Protein AF-A0A0F8XHQ2-F1 (afdb_monomer)

Solvent-accessible surface area (backbone atoms only — not comparable to full-atom values): 12745 Å² total; per-residue (Å²): 141,82,84,81,81,79,86,75,78,84,72,78,77,76,77,75,77,81,78,87,66,58,66,61,45,53,50,22,36,54,31,23,61,52,19,64,41,77,91,55,9,67,70,35,34,54,52,20,50,56,47,29,51,54,48,57,75,65,70,47,85,58,57,70,53,33,51,49,25,51,51,46,33,52,62,57,25,45,56,54,48,51,53,50,54,52,49,51,52,51,51,51,50,51,53,50,52,51,51,51,51,52,50,50,45,53,34,46,41,47,49,36,52,31,41,52,53,46,10,72,78,47,87,29,36,50,65,95,42,74,64,58,38,35,78,68,67,52,39,63,73,76,56,43,46,60,100,78,54,80,87,78,54,60,49,56,48,77,48,60,95,62,38,63,80,73,50,90,52,32,84,74,27,57,32,33,32,41,44,72,90,80,35,90,76,25,34,43,37,27,27,63,69,43,55,66,50,80,34,41,54,73,54,42,51,56,52,37,66,34,79,85,18,40,69,42,41,53,53,50,48,63,74,72,53,134

pLDDT: mean 84.89, std 13.51, range [45.38, 98.56]

Organism: NCBI:txid412755

Sequence (226 aa):
MTETSSFQPPVPAAAAPPAPGAGLAIAALVLGSLAVFPLLGVPCGLIAIILGIISLARRARGTGMAVAGILLALLLGGAAQTATVVGLIRLAREAKQTAQRTVSQVNLMSLGRGVVMYAADNDGQPPPSLQHLIDQGMLVEGMLQSSDSEGGRPDLFYSCPTPLADISNPMATVIACSYEDIHPGGRTVLFADGHVTWESDSSFETIAADPQNAAFAAALKEAEGP

Secondary structure (DSSP, 8-state):
-------PPPPPPPPPPPPTT-HHHHHHHHHHHHTTSTTTHHHHHHHHHHHHHHHHHTT-TTHHHHHHHHHHIIIIIHHHHHHHHHHHHHHHHHHHHHHHHHHHHHHHHHHHHHHHHHHHHTTTPPPS-HHHHHHTTSS-GGGS--TT-TTS--SEEE---S-GGG-S-TTT-EEEEE-GGGSTT-EEEEETTS-EEEE-HHHHHHHHTSGGGHHHHHHHHHHH--

Mean predicted aligned error: 10.4 Å

Foldseek 3Di:
DDDDDDDDPDDPDPPDPPDPDCVLLVQLQVLLVVLLDQVCNPVSLVVSVVSLVVSVVVVGDPVVSSVVSNCSSCVNNVVSNVVVVVVVVVVVVVVVQVVLVVLQQVLLLLVLQLQVVVCVVVVQDGDPDPVSSVVVVSHPLVSQDDPPDPPSDGQKDFADPDRLVPQPDQPLEWGMWGAPVSHPQWIWTATSVSHIDTDGPVRVVVSCPPPNNVVVNVVSDVVNDD

Radius of gyration: 36.07 Å; Cα contacts (8 Å, |Δi|>4): 254; chains: 1; bounding box: 64×34×129 Å

Structure (mmCIF, N/CA/C/O backbone):
data_AF-A0A0F8XHQ2-F1
#
_entry.id   AF-A0A0F8XHQ2-F1
#
loop_
_atom_site.group_PDB
_atom_site.id
_atom_site.type_symbol
_atom_site.label_atom_id
_atom_site.label_alt_id
_atom_site.label_comp_id
_atom_site.label_asym_id
_atom_site.label_entity_id
_atom_site.label_seq_id
_atom_site.pdbx_PDB_ins_code
_atom_site.Cartn_x
_atom_site.Cartn_y
_atom_site.Cartn_z
_atom_site.occupancy
_atom_site.B_iso_or_equiv
_atom_site.auth_seq_id
_atom_site.auth_comp_id
_atom_site.auth_asym_id
_atom_site.auth_atom_id
_atom_site.pdbx_PDB_model_num
ATOM 1 N N . MET A 1 1 ? 40.597 8.779 -107.505 1.00 45.38 1 MET A N 1
ATOM 2 C CA . MET A 1 1 ? 40.985 8.144 -106.230 1.00 45.38 1 MET A CA 1
ATOM 3 C C . MET A 1 1 ? 40.114 8.774 -105.166 1.00 45.38 1 MET A C 1
ATOM 5 O O . MET A 1 1 ? 40.340 9.918 -104.806 1.00 45.38 1 MET A O 1
ATOM 9 N N . THR A 1 2 ? 39.029 8.097 -104.815 1.00 52.47 2 THR A N 1
ATOM 10 C CA . THR A 1 2 ? 37.974 8.604 -103.934 1.00 52.47 2 THR A CA 1
ATOM 11 C C . THR A 1 2 ? 38.060 7.770 -102.663 1.00 52.47 2 THR A C 1
ATOM 13 O O . THR A 1 2 ? 37.672 6.606 -102.673 1.00 52.47 2 THR A O 1
ATOM 16 N N . GLU A 1 3 ? 38.667 8.317 -101.609 1.00 53.28 3 GLU A N 1
ATOM 17 C CA . GLU A 1 3 ? 38.733 7.661 -100.302 1.00 53.28 3 GLU A CA 1
ATOM 18 C C . GLU A 1 3 ? 37.356 7.726 -99.634 1.00 53.28 3 GLU A C 1
ATOM 20 O O . GLU A 1 3 ? 36.896 8.773 -99.180 1.00 53.28 3 GLU A O 1
ATOM 25 N N . THR A 1 4 ? 36.671 6.588 -99.593 1.00 59.88 4 THR A N 1
ATOM 26 C CA . THR A 1 4 ? 35.496 6.369 -98.751 1.00 59.88 4 THR A CA 1
ATOM 27 C C . THR A 1 4 ? 35.933 6.285 -97.290 1.00 59.88 4 THR A C 1
ATOM 29 O O . THR A 1 4 ? 36.375 5.235 -96.830 1.00 59.88 4 THR A O 1
ATOM 32 N N . SER A 1 5 ? 35.807 7.400 -96.566 1.00 66.56 5 SER A N 1
ATOM 33 C CA . SER A 1 5 ? 35.957 7.464 -95.109 1.00 66.56 5 SER A CA 1
ATOM 34 C C . SER A 1 5 ? 34.776 6.756 -94.439 1.00 66.56 5 SER A C 1
ATOM 36 O O . SER A 1 5 ? 33.632 7.210 -94.509 1.00 66.56 5 SER A O 1
ATOM 38 N N . SER A 1 6 ? 35.036 5.597 -93.838 1.00 64.56 6 SER A N 1
ATOM 39 C CA . SER A 1 6 ? 34.044 4.802 -93.119 1.00 64.56 6 SER A CA 1
ATOM 40 C C . SER A 1 6 ? 33.766 5.414 -91.744 1.00 64.56 6 SER A C 1
ATOM 42 O O . SER A 1 6 ? 34.611 5.375 -90.850 1.00 64.56 6 SER A O 1
ATOM 44 N N . PHE A 1 7 ? 32.563 5.960 -91.569 1.00 74.44 7 PHE A N 1
ATOM 45 C CA . PHE A 1 7 ? 32.047 6.421 -90.284 1.00 74.44 7 PHE A CA 1
ATOM 46 C C . PHE A 1 7 ? 31.758 5.218 -89.376 1.00 74.44 7 PHE A C 1
ATOM 48 O O . PHE A 1 7 ? 30.851 4.432 -89.650 1.00 74.44 7 PHE A O 1
ATOM 55 N N . GLN A 1 8 ? 32.532 5.065 -88.301 1.00 75.19 8 GLN A N 1
ATOM 56 C CA . GLN A 1 8 ? 32.300 4.038 -87.288 1.00 75.19 8 GLN A CA 1
ATOM 57 C C . GLN A 1 8 ? 31.454 4.634 -86.149 1.00 75.19 8 GLN A C 1
ATOM 5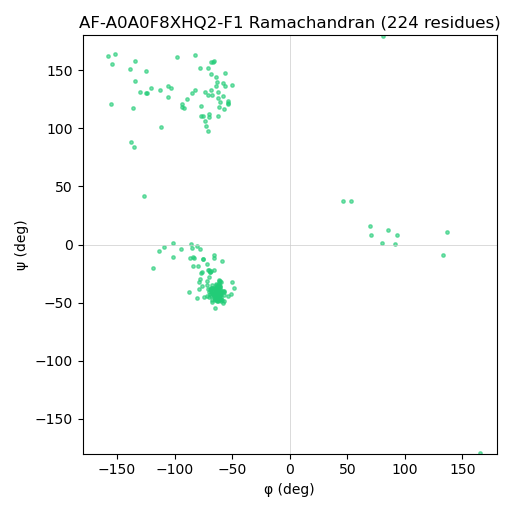9 O O . GLN A 1 8 ? 31.890 5.603 -85.523 1.00 75.19 8 GLN A O 1
ATOM 64 N N . PRO A 1 9 ? 30.242 4.111 -85.878 1.00 75.06 9 PRO A N 1
ATOM 65 C CA . PRO A 1 9 ? 29.399 4.623 -84.805 1.00 75.06 9 PRO A CA 1
ATOM 66 C C . PRO A 1 9 ? 30.065 4.401 -83.435 1.00 75.06 9 PRO A C 1
ATOM 68 O O . PRO A 1 9 ? 30.733 3.380 -83.238 1.00 75.06 9 PRO A O 1
ATOM 71 N N . PRO A 1 10 ? 29.898 5.336 -82.479 1.00 76.12 10 PRO A N 1
ATOM 72 C CA . PRO A 1 10 ? 30.481 5.214 -81.151 1.00 76.12 10 PRO A CA 1
ATOM 73 C C . PRO A 1 10 ? 29.919 3.973 -80.454 1.00 76.12 10 PRO A C 1
ATOM 75 O O . PRO A 1 10 ? 28.715 3.856 -80.226 1.00 76.12 10 PRO A O 1
ATOM 78 N N . VAL A 1 11 ? 30.808 3.032 -80.134 1.00 79.88 11 VAL A N 1
ATOM 79 C CA . VAL A 1 11 ? 30.477 1.835 -79.359 1.00 79.88 11 VAL A CA 1
ATOM 80 C C . VAL A 1 11 ? 30.006 2.299 -77.973 1.00 79.88 11 VAL A C 1
ATOM 82 O O . VAL A 1 11 ? 30.736 3.061 -77.332 1.00 79.88 11 VAL A O 1
ATOM 85 N N . PRO A 1 12 ? 28.812 1.893 -77.497 1.00 76.06 12 PRO A N 1
ATOM 86 C CA . PRO A 1 12 ? 28.346 2.236 -76.160 1.00 76.06 12 PRO A CA 1
ATOM 87 C C . PRO A 1 12 ? 29.403 1.829 -75.135 1.00 76.06 12 PRO A C 1
ATOM 89 O O . PRO A 1 12 ? 29.787 0.659 -75.070 1.00 76.06 12 PRO A O 1
ATOM 92 N N . ALA A 1 13 ? 29.905 2.795 -74.362 1.00 78.31 13 ALA A N 1
ATOM 93 C CA . ALA A 1 13 ? 30.860 2.522 -73.300 1.00 78.31 13 ALA A CA 1
ATOM 94 C C . ALA A 1 13 ? 30.228 1.512 -72.335 1.00 78.31 13 ALA A C 1
ATOM 96 O O . ALA A 1 13 ? 29.188 1.789 -71.734 1.00 78.31 13 ALA A O 1
ATOM 97 N N . ALA A 1 14 ? 30.828 0.324 -72.232 1.00 74.88 14 ALA A N 1
ATOM 98 C CA . ALA A 1 14 ? 30.375 -0.712 -71.319 1.00 74.88 14 ALA A CA 1
ATOM 99 C C . ALA A 1 14 ? 30.281 -0.119 -69.907 1.00 74.88 14 ALA A C 1
ATOM 101 O O . ALA A 1 14 ? 31.253 0.449 -69.403 1.00 74.88 14 ALA A O 1
ATOM 102 N N . ALA A 1 15 ? 29.095 -0.209 -69.300 1.00 70.44 15 ALA A N 1
ATOM 103 C CA . ALA A 1 15 ? 28.849 0.302 -67.960 1.00 70.44 15 ALA A CA 1
ATOM 104 C C . ALA A 1 15 ? 29.887 -0.292 -67.000 1.00 70.44 15 ALA A C 1
ATOM 106 O O . ALA A 1 15 ? 30.019 -1.513 -66.893 1.00 70.44 15 ALA A O 1
ATOM 107 N N . ALA A 1 16 ? 30.654 0.580 -66.343 1.00 70.88 16 ALA A N 1
ATOM 108 C CA . ALA A 1 16 ? 31.671 0.156 -65.396 1.00 70.88 16 ALA A CA 1
ATOM 109 C C . ALA A 1 16 ? 31.025 -0.720 -64.307 1.00 70.88 16 ALA A C 1
ATOM 111 O O . ALA A 1 16 ? 29.942 -0.375 -63.819 1.00 70.88 16 ALA A O 1
ATOM 112 N N . PRO A 1 17 ? 31.653 -1.846 -63.922 1.00 68.19 17 PRO A N 1
ATOM 113 C CA . PRO A 1 17 ? 31.094 -2.726 -62.910 1.00 68.19 17 PRO A CA 1
ATOM 114 C C . PRO A 1 17 ? 30.879 -1.945 -61.605 1.00 68.19 17 PRO A C 1
ATOM 116 O O . PRO A 1 17 ? 31.733 -1.132 -61.229 1.00 68.19 17 PRO A O 1
ATOM 119 N N . PRO A 1 18 ? 29.748 -2.163 -60.908 1.00 62.47 18 PRO A N 1
ATOM 120 C CA . PRO A 1 18 ? 29.459 -1.466 -59.666 1.00 62.47 18 PRO A CA 1
ATOM 121 C C . PRO A 1 18 ? 30.582 -1.732 -58.663 1.00 62.47 18 PRO A C 1
ATOM 123 O O . PRO A 1 18 ? 30.961 -2.878 -58.418 1.00 62.47 18 PRO A O 1
ATOM 126 N N . ALA A 1 19 ? 31.133 -0.656 -58.101 1.00 61.81 19 ALA A N 1
ATOM 127 C CA . ALA A 1 19 ? 32.240 -0.753 -57.164 1.00 61.81 19 ALA A CA 1
ATOM 128 C C . ALA A 1 19 ? 31.812 -1.575 -55.925 1.00 61.81 19 ALA A C 1
ATOM 130 O O . ALA A 1 19 ? 30.836 -1.214 -55.257 1.00 61.81 19 ALA A O 1
ATOM 131 N N . PRO A 1 20 ? 32.512 -2.672 -55.593 1.00 59.78 20 PRO A N 1
ATOM 132 C CA . PRO A 1 20 ? 32.154 -3.513 -54.457 1.00 59.78 20 PRO A CA 1
ATOM 133 C C . PRO A 1 20 ? 32.370 -2.764 -53.130 1.00 59.78 20 PRO A C 1
ATOM 135 O O . PRO A 1 20 ? 33.450 -2.230 -52.887 1.00 59.78 20 PRO A O 1
ATOM 138 N N . GLY A 1 21 ? 31.353 -2.742 -52.253 1.00 63.88 21 GLY A N 1
ATOM 139 C CA . GLY A 1 21 ? 31.525 -2.370 -50.835 1.00 63.88 21 GLY A CA 1
ATOM 140 C C . GLY A 1 21 ? 30.539 -1.370 -50.213 1.00 63.88 21 GLY A C 1
ATOM 141 O O . GLY A 1 21 ? 30.549 -1.226 -48.995 1.00 63.88 21 GLY A O 1
ATOM 142 N N . ALA A 1 22 ? 29.660 -0.711 -50.977 1.00 66.56 22 ALA A N 1
ATOM 143 C CA . ALA A 1 22 ? 28.784 0.342 -50.428 1.00 66.56 22 ALA A CA 1
ATOM 144 C C . ALA A 1 22 ? 27.585 -0.168 -49.591 1.00 66.56 22 ALA A C 1
ATOM 146 O O . ALA A 1 22 ? 27.071 0.557 -48.740 1.00 66.56 22 ALA A O 1
ATOM 147 N N . GLY A 1 23 ? 27.141 -1.415 -49.797 1.00 75.12 23 GLY A N 1
ATOM 148 C CA . GLY A 1 23 ? 25.894 -1.931 -49.209 1.00 75.12 23 GLY A CA 1
ATOM 149 C C . GLY A 1 23 ? 25.885 -2.013 -47.678 1.00 75.12 23 GLY A C 1
ATOM 150 O O . GLY A 1 23 ? 24.864 -1.732 -47.058 1.00 75.12 23 GLY A O 1
ATOM 151 N N . LEU A 1 24 ? 27.025 -2.329 -47.051 1.00 68.00 24 LEU A N 1
ATOM 152 C CA . LEU A 1 24 ? 27.112 -2.439 -45.588 1.00 68.00 24 LEU A CA 1
ATOM 153 C C . LEU A 1 24 ? 27.036 -1.075 -44.889 1.00 68.00 24 LEU A C 1
ATOM 155 O O . LEU A 1 24 ? 26.427 -0.971 -43.827 1.00 68.00 24 LEU A O 1
ATOM 159 N N . ALA A 1 25 ? 27.600 -0.026 -45.494 1.00 67.69 25 ALA A N 1
ATOM 160 C CA . ALA A 1 25 ? 27.532 1.328 -44.946 1.00 67.69 25 ALA A CA 1
ATOM 161 C C . ALA A 1 25 ? 26.101 1.889 -45.007 1.00 67.69 25 ALA A C 1
ATOM 163 O O . ALA A 1 25 ? 25.633 2.490 -44.042 1.00 67.69 25 ALA A O 1
ATOM 164 N N . ILE A 1 26 ? 25.385 1.635 -46.109 1.00 75.88 26 ILE A N 1
ATOM 165 C CA . ILE A 1 26 ? 23.974 2.020 -46.260 1.00 75.88 26 ILE A CA 1
ATOM 166 C C . ILE A 1 26 ? 23.106 1.247 -45.262 1.00 75.88 26 ILE A C 1
ATOM 168 O O . ILE A 1 26 ? 22.264 1.846 -44.599 1.00 75.88 26 ILE A O 1
ATOM 172 N N . ALA A 1 27 ? 23.346 -0.058 -45.091 1.00 73.62 27 ALA A N 1
ATOM 173 C CA . ALA A 1 27 ? 22.631 -0.862 -44.103 1.00 73.62 27 ALA A CA 1
ATOM 174 C C . ALA A 1 27 ? 22.842 -0.335 -42.673 1.00 73.62 27 ALA A C 1
ATOM 176 O O . ALA A 1 27 ? 21.865 -0.169 -41.951 1.00 73.62 27 ALA A O 1
ATOM 177 N N . ALA A 1 28 ? 24.081 -0.006 -42.283 1.00 68.00 28 ALA A N 1
ATOM 178 C CA . ALA A 1 28 ? 24.377 0.568 -40.968 1.00 68.00 28 ALA A CA 1
ATOM 179 C C . ALA A 1 28 ? 23.683 1.925 -40.744 1.00 68.00 28 ALA A C 1
ATOM 181 O O . ALA A 1 28 ? 23.198 2.190 -39.645 1.00 68.00 28 ALA A O 1
ATOM 182 N N . LEU A 1 29 ? 23.578 2.760 -41.785 1.00 69.94 29 LEU A N 1
ATOM 183 C CA . LEU A 1 29 ? 22.865 4.037 -41.722 1.00 69.94 29 LEU A CA 1
ATOM 184 C C . LEU A 1 29 ? 21.353 3.838 -41.538 1.00 69.94 29 LEU A C 1
ATOM 186 O O . LEU A 1 29 ? 20.770 4.431 -40.635 1.00 69.94 29 LEU A O 1
ATOM 190 N N . VAL A 1 30 ? 20.728 2.975 -42.348 1.00 75.81 30 VAL A N 1
ATOM 191 C CA . VAL A 1 30 ? 19.282 2.698 -42.276 1.00 75.81 30 VAL A CA 1
ATOM 192 C C . VAL A 1 30 ? 18.913 2.064 -40.933 1.00 75.81 30 VAL A C 1
ATOM 194 O O . VAL A 1 30 ? 17.938 2.478 -40.308 1.00 75.81 30 VAL A O 1
ATOM 197 N N . LEU A 1 31 ? 19.714 1.111 -40.444 1.00 66.81 31 LEU A N 1
ATOM 198 C CA . LEU A 1 31 ? 19.494 0.497 -39.133 1.00 66.81 31 LEU A CA 1
ATOM 199 C C . LEU A 1 31 ? 19.686 1.502 -37.988 1.00 66.81 31 LEU A C 1
ATOM 201 O O . LEU A 1 31 ? 18.916 1.483 -37.031 1.00 66.81 31 LEU A O 1
ATOM 205 N N . GLY A 1 32 ? 20.661 2.410 -38.104 1.00 66.69 32 GLY A N 1
ATOM 206 C CA . GLY A 1 32 ? 20.855 3.512 -37.161 1.00 66.69 32 GLY A CA 1
ATOM 207 C C . GLY A 1 32 ? 19.682 4.499 -37.143 1.00 66.69 32 GLY A C 1
ATOM 208 O O . GLY A 1 32 ? 19.277 4.943 -36.073 1.00 66.69 32 GLY A O 1
ATOM 209 N N . SER A 1 33 ? 19.076 4.800 -38.297 1.00 71.19 33 SER A N 1
ATOM 210 C CA . SER A 1 33 ? 17.866 5.633 -38.372 1.00 71.19 33 SER A CA 1
ATOM 211 C C . SER A 1 33 ? 16.637 4.941 -37.776 1.00 71.19 33 SER A C 1
ATOM 213 O O . SER A 1 33 ? 15.844 5.584 -37.093 1.00 71.19 33 SER A O 1
ATOM 215 N N . LEU A 1 34 ? 16.489 3.627 -37.971 1.00 69.44 34 LEU A N 1
ATOM 216 C CA . LEU A 1 34 ? 15.416 2.844 -37.346 1.00 69.44 34 LEU A CA 1
ATOM 217 C C . LEU A 1 34 ? 15.603 2.686 -35.829 1.00 69.44 34 LEU A C 1
ATOM 219 O O . LEU A 1 34 ? 14.620 2.499 -35.115 1.00 69.44 34 LEU A O 1
ATOM 223 N N . ALA A 1 35 ? 16.832 2.831 -35.319 1.00 65.56 35 ALA A N 1
ATOM 224 C CA . ALA A 1 35 ? 17.122 2.791 -33.886 1.00 65.56 35 ALA A CA 1
ATOM 225 C C . ALA A 1 35 ? 16.504 3.957 -33.085 1.00 65.56 35 ALA A C 1
ATOM 227 O O . ALA A 1 35 ? 16.452 3.907 -31.855 1.00 65.56 35 ALA A O 1
ATOM 228 N N . VAL A 1 36 ? 15.998 4.989 -33.769 1.00 65.06 36 VAL A N 1
ATOM 229 C CA . VAL A 1 36 ? 15.257 6.105 -33.160 1.00 65.06 36 VAL A CA 1
ATOM 230 C C . VAL A 1 36 ? 13.864 5.671 -32.680 1.00 65.06 36 VAL A C 1
ATOM 232 O O . VAL A 1 36 ? 13.306 6.297 -31.782 1.00 65.06 36 VAL A O 1
ATOM 235 N N . PHE A 1 37 ? 13.303 4.578 -33.211 1.00 72.62 37 PHE A N 1
ATOM 236 C CA . PHE A 1 37 ? 12.020 4.062 -32.736 1.00 72.62 37 PHE A CA 1
ATOM 237 C C . PHE A 1 37 ? 12.194 3.312 -31.404 1.00 72.62 37 PHE A C 1
ATOM 239 O O . PHE A 1 37 ? 12.886 2.296 -31.373 1.00 72.62 37 PHE A O 1
ATOM 246 N N . PRO A 1 38 ? 11.546 3.737 -30.305 1.00 64.19 38 PRO A N 1
ATOM 247 C CA . PRO A 1 38 ? 11.803 3.196 -28.966 1.00 64.19 38 PRO A CA 1
ATOM 248 C C . PRO A 1 38 ? 11.507 1.695 -28.827 1.00 64.19 38 PRO A C 1
ATOM 250 O O . PRO A 1 38 ? 12.223 0.994 -28.121 1.00 64.19 38 PRO A O 1
ATOM 253 N N . LEU A 1 39 ? 10.505 1.174 -29.544 1.00 64.56 39 LEU A N 1
ATOM 254 C CA . LEU A 1 39 ? 10.096 -0.233 -29.438 1.00 64.56 39 LEU A CA 1
ATOM 255 C C . LEU A 1 39 ? 11.012 -1.204 -30.214 1.00 64.56 39 LEU A C 1
ATOM 257 O O . LEU A 1 39 ? 11.201 -2.341 -29.795 1.00 64.56 39 LEU A O 1
ATOM 261 N N . LEU A 1 40 ? 11.592 -0.764 -31.338 1.00 67.56 40 LEU A N 1
ATOM 262 C CA . LEU A 1 40 ? 12.517 -1.558 -32.172 1.00 67.56 40 LEU A CA 1
ATOM 263 C C . LEU A 1 40 ? 13.993 -1.198 -31.941 1.00 67.56 40 LEU A C 1
ATOM 265 O O . LEU A 1 40 ? 14.892 -1.883 -32.430 1.00 67.56 40 LEU A O 1
ATOM 269 N N . GLY A 1 41 ? 14.260 -0.112 -31.218 1.00 66.88 41 GLY A N 1
ATOM 270 C CA . GLY A 1 41 ? 15.548 0.564 -31.279 1.00 66.88 41 GLY A CA 1
ATOM 271 C C . GLY A 1 41 ? 16.666 -0.111 -30.504 1.00 66.88 41 GLY A C 1
ATOM 272 O O . GLY A 1 41 ? 17.809 -0.057 -30.947 1.00 66.88 41 GLY A O 1
ATOM 273 N N . VAL A 1 42 ? 16.357 -0.815 -29.413 1.00 68.50 42 VAL A N 1
ATOM 274 C CA . VAL A 1 42 ? 17.369 -1.561 -28.648 1.00 68.50 42 VAL A CA 1
ATOM 275 C C . VAL A 1 42 ? 17.973 -2.714 -29.473 1.00 68.50 42 VAL A C 1
ATOM 277 O O . VAL A 1 42 ? 19.193 -2.718 -29.660 1.00 68.50 42 VAL A O 1
ATOM 280 N N . PRO A 1 43 ? 17.188 -3.659 -30.040 1.00 74.19 43 PRO A N 1
ATOM 281 C CA . PRO A 1 43 ? 17.762 -4.732 -30.853 1.00 74.19 43 PRO A CA 1
ATOM 282 C C . PRO A 1 43 ? 18.355 -4.222 -32.178 1.00 74.19 43 PRO A C 1
ATOM 284 O O . PRO A 1 43 ? 19.438 -4.662 -32.568 1.00 74.19 43 PRO A O 1
ATOM 287 N N . CYS A 1 44 ? 17.715 -3.263 -32.860 1.00 67.38 44 CYS A N 1
ATOM 288 C CA . CYS A 1 44 ? 18.240 -2.711 -34.115 1.00 67.38 44 CYS A CA 1
ATOM 289 C C . CYS A 1 44 ? 19.510 -1.871 -33.912 1.00 67.38 44 CYS A C 1
ATOM 291 O O . CYS A 1 44 ? 20.434 -1.963 -34.720 1.00 67.38 44 CYS A O 1
ATOM 293 N N . GLY A 1 45 ? 19.593 -1.099 -32.826 1.00 69.00 45 GLY A N 1
ATOM 294 C CA . GLY A 1 45 ? 20.764 -0.297 -32.479 1.00 69.00 45 GLY A CA 1
ATOM 295 C C . GLY A 1 45 ? 21.994 -1.157 -32.195 1.00 69.00 45 GLY A C 1
ATOM 296 O O . GLY A 1 45 ? 23.080 -0.857 -32.689 1.00 69.00 45 GLY A O 1
ATOM 297 N N . LEU A 1 46 ? 21.822 -2.283 -31.492 1.00 73.31 46 LEU A N 1
ATOM 298 C CA . LEU A 1 46 ? 22.908 -3.235 -31.251 1.00 73.31 46 LEU A CA 1
ATOM 299 C C . LEU A 1 46 ? 23.452 -3.821 -32.568 1.00 73.31 46 LEU A C 1
ATOM 301 O O . LEU A 1 46 ? 24.665 -3.850 -32.780 1.00 73.31 46 LEU A O 1
ATOM 305 N N . ILE A 1 47 ? 22.567 -4.226 -33.486 1.00 75.75 47 ILE A N 1
ATOM 306 C CA . ILE A 1 47 ? 22.962 -4.747 -34.806 1.00 75.75 47 ILE A CA 1
ATOM 307 C C . ILE A 1 47 ? 23.656 -3.656 -35.642 1.00 75.75 47 ILE A C 1
ATOM 309 O O . ILE A 1 47 ? 24.653 -3.940 -36.311 1.00 75.75 47 ILE A O 1
ATOM 313 N N . ALA A 1 48 ? 23.189 -2.404 -35.574 1.00 68.81 48 ALA A N 1
ATOM 314 C CA . ALA A 1 48 ? 23.790 -1.270 -36.279 1.00 68.81 48 ALA A CA 1
ATOM 315 C C . ALA A 1 48 ? 25.242 -1.029 -35.834 1.00 68.81 48 ALA A C 1
ATOM 317 O O . ALA A 1 48 ? 26.125 -0.832 -36.672 1.00 68.81 48 ALA A O 1
ATOM 318 N N . ILE A 1 49 ? 25.500 -1.111 -34.523 1.00 71.81 49 ILE A N 1
ATOM 319 C CA . ILE A 1 49 ? 26.843 -0.982 -33.944 1.00 71.81 49 ILE A CA 1
ATOM 320 C C . ILE A 1 49 ? 27.751 -2.115 -34.437 1.00 71.81 49 ILE A C 1
ATOM 322 O O . ILE A 1 49 ? 28.858 -1.848 -34.906 1.00 71.81 49 ILE A O 1
ATOM 326 N N . ILE A 1 50 ? 27.279 -3.368 -34.400 1.00 80.44 50 ILE A N 1
ATOM 327 C CA . ILE A 1 50 ? 28.055 -4.535 -34.853 1.00 80.44 50 ILE A CA 1
ATOM 328 C C . ILE A 1 50 ? 28.435 -4.398 -36.336 1.00 80.44 50 ILE A C 1
ATOM 330 O O . ILE A 1 50 ? 29.607 -4.546 -36.693 1.00 80.44 50 ILE A O 1
ATOM 334 N N . LEU A 1 51 ? 27.475 -4.062 -37.205 1.00 72.44 51 LEU A N 1
ATOM 335 C CA . LEU A 1 51 ? 27.732 -3.862 -38.637 1.00 72.44 51 LEU A CA 1
ATOM 336 C C . LEU A 1 51 ? 28.665 -2.671 -38.900 1.00 72.44 51 LEU A C 1
ATOM 338 O O . LEU A 1 51 ? 29.537 -2.754 -39.770 1.00 72.44 51 LEU A O 1
ATOM 342 N N . GLY A 1 52 ? 28.532 -1.593 -38.123 1.00 69.81 52 GLY A N 1
ATOM 343 C CA . GLY A 1 52 ? 29.424 -0.437 -38.173 1.00 69.81 52 GLY A CA 1
ATOM 344 C C . GLY A 1 52 ? 30.876 -0.798 -37.846 1.00 69.81 52 GLY A C 1
ATOM 345 O O . GLY A 1 52 ? 31.779 -0.453 -38.610 1.00 69.81 52 GLY A O 1
ATOM 346 N N . ILE A 1 53 ? 31.104 -1.560 -36.769 1.00 73.00 53 ILE A N 1
ATOM 347 C CA . ILE A 1 53 ? 32.440 -2.025 -36.356 1.00 73.00 53 ILE A CA 1
ATOM 348 C C . ILE A 1 53 ? 33.062 -2.925 -37.432 1.00 73.00 53 ILE A C 1
ATOM 350 O O . ILE A 1 53 ? 34.220 -2.728 -37.805 1.00 73.00 53 ILE A O 1
ATOM 354 N N . ILE A 1 54 ? 32.292 -3.869 -37.988 1.00 76.75 54 ILE A N 1
ATOM 355 C CA . ILE A 1 54 ? 32.765 -4.763 -39.059 1.00 76.75 54 ILE A CA 1
ATOM 356 C C . ILE A 1 54 ? 33.144 -3.965 -40.318 1.00 76.75 54 ILE A C 1
ATOM 358 O O . ILE A 1 54 ? 34.171 -4.243 -40.944 1.00 76.75 54 ILE A O 1
ATOM 362 N N . SER A 1 55 ? 32.354 -2.948 -40.685 1.00 70.81 55 SER A N 1
ATOM 363 C CA . SER A 1 55 ? 32.664 -2.061 -41.814 1.00 70.81 55 SER A CA 1
ATOM 364 C C . SER A 1 55 ? 33.951 -1.261 -41.586 1.00 70.81 55 SER A C 1
ATOM 366 O O . SER A 1 55 ? 34.729 -1.067 -42.524 1.00 70.81 55 SER A O 1
ATOM 368 N N . LEU A 1 56 ? 34.195 -0.815 -40.349 1.00 69.62 56 LEU A N 1
ATOM 369 C CA . LEU A 1 56 ? 35.402 -0.080 -39.970 1.00 69.62 56 LEU A CA 1
ATOM 370 C C . LEU A 1 56 ? 36.648 -0.976 -40.025 1.00 69.62 56 LEU A C 1
ATOM 372 O O . LEU A 1 56 ? 37.668 -0.589 -40.598 1.00 69.62 56 LEU A O 1
ATOM 376 N N . ALA A 1 57 ? 36.542 -2.201 -39.502 1.00 77.75 57 ALA A N 1
ATOM 377 C CA . ALA A 1 57 ? 37.629 -3.179 -39.484 1.00 77.75 57 ALA A CA 1
ATOM 378 C C . ALA A 1 57 ? 38.095 -3.575 -40.896 1.00 77.75 57 ALA A C 1
ATOM 380 O O . ALA A 1 57 ? 39.277 -3.829 -41.119 1.00 77.75 57 ALA A O 1
ATOM 381 N N . ARG A 1 58 ? 37.185 -3.574 -41.878 1.00 79.69 58 ARG A N 1
ATOM 382 C CA . ARG A 1 58 ? 37.487 -3.924 -43.275 1.00 79.69 58 ARG A CA 1
ATOM 383 C C . ARG A 1 58 ? 38.133 -2.800 -44.095 1.00 79.69 58 ARG A C 1
ATOM 385 O O . ARG A 1 58 ? 38.427 -3.031 -45.264 1.00 79.69 58 ARG A O 1
ATOM 392 N N . ARG A 1 59 ? 38.351 -1.601 -43.524 1.00 69.12 59 ARG A N 1
ATOM 393 C CA . ARG A 1 59 ? 38.865 -0.403 -44.233 1.00 69.12 59 ARG A CA 1
ATOM 394 C C . ARG A 1 59 ? 38.159 -0.158 -45.580 1.00 69.12 59 ARG A C 1
ATOM 396 O O . ARG A 1 59 ? 38.783 0.240 -46.563 1.00 69.12 59 ARG A O 1
ATOM 403 N N . ALA A 1 60 ? 36.852 -0.420 -45.636 1.00 62.34 60 ALA A N 1
ATOM 404 C CA . ALA A 1 60 ? 36.069 -0.227 -46.849 1.00 62.34 60 ALA A CA 1
ATOM 405 C C . ALA A 1 60 ? 35.934 1.272 -47.181 1.00 62.34 60 ALA A C 1
ATOM 407 O O . ALA A 1 60 ? 35.856 2.125 -46.293 1.00 62.34 60 ALA A O 1
ATOM 408 N N . ARG A 1 61 ? 35.896 1.602 -48.478 1.00 57.59 61 ARG A N 1
ATOM 409 C CA . ARG A 1 61 ? 35.687 2.967 -48.986 1.00 57.59 61 ARG A CA 1
ATOM 410 C C . ARG A 1 61 ? 34.295 3.447 -48.535 1.00 57.59 61 ARG A C 1
ATOM 412 O O . ARG A 1 61 ? 33.297 2.904 -48.991 1.00 57.59 61 ARG A O 1
ATOM 419 N N . GLY A 1 62 ? 34.229 4.415 -47.613 1.00 62.78 62 GLY A N 1
ATOM 420 C CA . GLY A 1 62 ? 32.967 4.861 -46.985 1.00 62.78 62 GLY A CA 1
ATOM 421 C C . GLY A 1 62 ? 33.020 5.088 -45.467 1.00 62.78 62 GLY A C 1
ATOM 422 O O . GLY A 1 62 ? 31.985 5.304 -44.841 1.00 62.78 62 GLY A O 1
ATOM 423 N N . THR A 1 63 ? 34.214 5.078 -44.871 1.00 62.38 63 THR A N 1
ATOM 424 C CA . THR A 1 63 ? 34.474 5.254 -43.431 1.00 62.38 63 THR A CA 1
ATOM 425 C C . THR A 1 63 ? 33.751 6.450 -42.807 1.00 62.38 63 THR A C 1
ATOM 427 O O . THR A 1 63 ? 33.247 6.334 -41.694 1.00 62.38 63 THR A O 1
ATOM 430 N N . GLY A 1 64 ? 33.626 7.571 -43.529 1.00 72.81 64 GLY A N 1
ATOM 431 C CA . GLY A 1 64 ? 32.916 8.758 -43.040 1.00 72.81 64 GLY A CA 1
ATOM 432 C C . GLY A 1 64 ? 31.428 8.519 -42.753 1.00 72.81 64 GLY A C 1
ATOM 433 O O . GLY A 1 64 ? 30.918 9.017 -41.755 1.00 72.81 64 GLY A O 1
ATOM 434 N N . MET A 1 65 ? 30.741 7.703 -43.565 1.00 66.88 65 MET A N 1
ATOM 435 C CA . MET A 1 65 ? 29.318 7.402 -43.350 1.00 66.88 65 MET A CA 1
ATOM 436 C C . MET A 1 65 ? 29.098 6.408 -42.204 1.00 66.88 65 MET A C 1
ATOM 438 O O . MET A 1 65 ? 28.142 6.559 -41.449 1.00 66.88 65 MET A O 1
ATOM 442 N N . ALA A 1 66 ? 29.993 5.430 -42.031 1.00 64.62 66 ALA A N 1
ATOM 443 C CA . ALA A 1 66 ? 29.920 4.494 -40.906 1.00 64.62 66 ALA A CA 1
ATOM 444 C C . ALA A 1 66 ? 30.129 5.212 -39.560 1.00 64.62 66 ALA A C 1
ATOM 446 O O . ALA A 1 66 ? 29.386 4.977 -38.610 1.00 64.62 66 ALA A O 1
ATOM 447 N N . VAL A 1 67 ? 31.091 6.142 -39.496 1.00 74.75 67 VAL A N 1
ATOM 448 C CA . VAL A 1 67 ? 31.318 6.982 -38.308 1.00 74.75 67 VAL A CA 1
ATOM 449 C C . VAL A 1 67 ? 30.120 7.900 -38.050 1.00 74.75 67 VAL A C 1
ATOM 451 O O . VAL A 1 67 ? 29.679 7.996 -36.908 1.00 74.75 67 VAL A O 1
ATOM 454 N N . ALA A 1 68 ? 29.539 8.510 -39.091 1.00 73.88 68 ALA A N 1
ATOM 455 C CA . ALA A 1 68 ? 28.334 9.327 -38.950 1.00 73.88 68 ALA A CA 1
ATOM 456 C C . ALA A 1 68 ? 27.144 8.521 -38.398 1.00 73.88 68 ALA A C 1
ATOM 458 O O . ALA A 1 68 ? 26.473 8.994 -37.489 1.00 73.88 68 ALA A O 1
ATOM 459 N N . GLY A 1 69 ? 26.921 7.291 -38.877 1.00 66.62 69 GLY A N 1
ATOM 460 C CA . GLY A 1 69 ? 25.862 6.408 -38.373 1.00 66.62 69 GLY A CA 1
ATOM 461 C C . GLY A 1 69 ? 26.049 6.007 -36.905 1.00 66.62 69 GLY A C 1
ATOM 462 O O . GLY A 1 69 ? 25.092 6.051 -36.135 1.00 66.62 69 GLY A O 1
ATOM 463 N N . ILE A 1 70 ? 27.281 5.687 -36.491 1.00 68.69 70 ILE A N 1
ATOM 464 C CA . ILE A 1 70 ? 27.604 5.366 -35.088 1.00 68.69 70 ILE A CA 1
ATOM 465 C C . ILE A 1 70 ? 27.411 6.594 -34.188 1.00 68.69 70 ILE A C 1
ATOM 467 O O . ILE A 1 70 ? 26.791 6.487 -33.132 1.00 68.69 70 ILE A O 1
ATOM 471 N N . LEU A 1 71 ? 27.897 7.769 -34.606 1.00 76.44 71 LEU A N 1
ATOM 472 C CA . LEU A 1 71 ? 27.729 9.012 -33.847 1.00 76.44 71 LEU A CA 1
ATOM 473 C C . LEU A 1 71 ? 26.256 9.419 -33.739 1.00 76.44 71 LEU A C 1
ATOM 475 O O . LEU A 1 71 ? 25.824 9.838 -32.670 1.00 76.44 71 LEU A O 1
ATOM 479 N N . LEU A 1 72 ? 25.474 9.247 -34.807 1.00 71.62 72 LEU A N 1
ATOM 480 C CA . LEU A 1 72 ? 24.039 9.522 -34.811 1.00 71.62 72 LEU A CA 1
ATOM 481 C C . LEU A 1 72 ? 23.285 8.576 -33.863 1.00 71.62 72 LEU A C 1
ATOM 483 O O . LEU A 1 72 ? 22.467 9.032 -33.067 1.00 71.62 72 LEU A O 1
ATOM 487 N N . ALA A 1 73 ? 23.602 7.278 -33.891 1.00 66.38 73 ALA A N 1
ATOM 488 C CA . ALA A 1 73 ? 23.012 6.288 -32.992 1.00 66.38 73 ALA A CA 1
ATOM 489 C C . ALA A 1 73 ? 23.379 6.542 -31.518 1.00 66.38 73 ALA A C 1
ATOM 491 O O . ALA A 1 73 ? 22.530 6.400 -30.642 1.00 66.38 73 ALA A O 1
ATOM 492 N N . LEU A 1 74 ? 24.612 6.968 -31.230 1.00 69.00 74 LEU A N 1
ATOM 493 C CA . LEU A 1 74 ? 25.046 7.274 -29.865 1.00 69.00 74 LEU A CA 1
ATOM 494 C C . LEU A 1 74 ? 24.460 8.592 -29.340 1.00 69.00 74 LEU A C 1
ATOM 496 O O . LEU A 1 74 ? 23.971 8.626 -28.214 1.00 69.00 74 LEU A O 1
ATOM 500 N N . LEU A 1 75 ? 24.478 9.663 -30.140 1.00 71.38 75 LEU A N 1
ATOM 501 C CA . LEU A 1 75 ? 24.056 10.998 -29.700 1.00 71.38 75 LEU A CA 1
ATOM 502 C C . LEU A 1 75 ? 22.533 11.174 -29.709 1.00 71.38 75 LEU A C 1
ATOM 504 O O . LEU A 1 75 ? 21.977 11.672 -28.734 1.00 71.38 75 LEU A O 1
ATOM 508 N N . LEU A 1 76 ? 21.848 10.757 -30.782 1.00 65.88 76 LEU A N 1
ATOM 509 C CA . LEU A 1 76 ? 20.386 10.868 -30.876 1.00 65.88 76 LEU A CA 1
ATOM 510 C C . LEU A 1 76 ? 19.686 9.651 -30.275 1.00 65.88 76 LEU A C 1
ATOM 512 O O . LEU A 1 76 ? 18.691 9.801 -29.568 1.00 65.88 76 LEU A O 1
ATOM 516 N N . GLY A 1 77 ? 20.212 8.449 -30.524 1.00 63.78 77 GLY A N 1
ATOM 517 C CA . GLY A 1 77 ? 19.651 7.223 -29.961 1.00 63.78 77 GLY A CA 1
ATOM 518 C C . GLY A 1 77 ? 19.888 7.127 -28.455 1.00 63.78 77 GLY A C 1
ATOM 519 O O . GLY A 1 77 ? 18.948 6.867 -27.715 1.00 63.78 77 GLY A O 1
ATOM 520 N N . GLY A 1 78 ? 21.096 7.416 -27.962 1.00 65.06 78 GLY A N 1
ATOM 521 C CA . GLY A 1 78 ? 21.424 7.283 -26.536 1.00 65.06 78 GLY A CA 1
ATOM 522 C C . GLY A 1 78 ? 20.548 8.136 -25.608 1.00 65.06 78 GLY A C 1
ATOM 523 O O . GLY A 1 78 ? 19.993 7.624 -24.633 1.00 65.06 78 GLY A O 1
ATOM 524 N N . ALA A 1 79 ? 20.365 9.421 -25.919 1.00 65.69 79 ALA A N 1
ATOM 525 C CA . ALA A 1 79 ? 19.550 10.326 -25.102 1.00 65.69 79 ALA A CA 1
ATOM 526 C C . ALA A 1 79 ? 18.040 10.015 -25.178 1.00 65.69 79 ALA A C 1
ATOM 528 O O . ALA A 1 79 ? 17.353 10.019 -24.157 1.00 65.69 79 ALA A O 1
ATOM 529 N N . ALA A 1 80 ? 17.514 9.691 -26.365 1.00 67.50 80 ALA A N 1
ATOM 530 C CA . ALA A 1 80 ? 16.095 9.362 -26.529 1.00 67.50 80 ALA A CA 1
ATOM 531 C C . ALA A 1 80 ? 15.733 7.999 -25.905 1.00 67.50 80 ALA A C 1
ATOM 533 O O . ALA A 1 80 ? 14.683 7.854 -25.272 1.00 67.50 80 ALA A O 1
ATOM 534 N N . GLN A 1 81 ? 16.617 7.005 -26.027 1.00 67.06 81 GLN A N 1
ATOM 535 C CA . GLN A 1 81 ? 16.414 5.671 -25.457 1.00 67.06 81 GLN A CA 1
ATOM 536 C C . GLN A 1 81 ? 16.480 5.702 -23.925 1.00 67.06 81 GLN A C 1
ATOM 538 O O . GLN A 1 81 ? 15.619 5.126 -23.263 1.00 67.06 81 GLN A O 1
ATOM 543 N N . THR A 1 82 ? 17.435 6.436 -23.341 1.00 71.88 82 THR A N 1
ATOM 544 C CA . THR A 1 82 ? 17.517 6.587 -21.876 1.00 71.88 82 THR A CA 1
ATOM 545 C C . THR A 1 82 ? 16.292 7.295 -21.300 1.00 71.88 82 THR A C 1
ATOM 547 O O . THR A 1 82 ? 15.729 6.812 -20.318 1.00 71.88 82 THR A O 1
ATOM 550 N N . ALA A 1 83 ? 15.814 8.370 -21.935 1.00 77.62 83 ALA A N 1
ATOM 551 C CA . ALA A 1 83 ? 14.591 9.055 -21.513 1.00 77.62 83 ALA A CA 1
ATOM 552 C C . ALA A 1 83 ? 13.360 8.134 -21.567 1.00 77.62 83 ALA A C 1
ATOM 554 O O . ALA A 1 83 ? 12.553 8.124 -20.638 1.00 77.62 83 ALA A O 1
ATOM 555 N N . THR A 1 84 ? 13.249 7.312 -22.615 1.00 75.94 84 THR A N 1
ATOM 556 C CA . THR A 1 84 ? 12.143 6.355 -22.764 1.00 75.94 84 THR A CA 1
ATOM 557 C C . THR A 1 84 ? 12.174 5.289 -21.668 1.00 75.94 84 THR A C 1
ATOM 559 O O . THR A 1 84 ? 11.156 5.043 -21.025 1.00 75.94 84 THR A O 1
ATOM 562 N N . VAL A 1 85 ? 13.339 4.687 -21.404 1.00 79.31 85 VAL A N 1
ATOM 563 C CA . VAL A 1 85 ? 13.491 3.666 -20.355 1.00 79.31 85 VAL A CA 1
ATOM 564 C C . VAL A 1 85 ? 13.187 4.248 -18.972 1.00 79.31 85 VAL A C 1
ATOM 566 O O . VAL A 1 85 ? 12.435 3.645 -18.210 1.00 79.31 85 VAL A O 1
ATOM 569 N N . VAL A 1 86 ? 13.703 5.440 -18.652 1.00 83.75 86 VAL A N 1
ATOM 570 C CA . VAL A 1 86 ? 13.404 6.1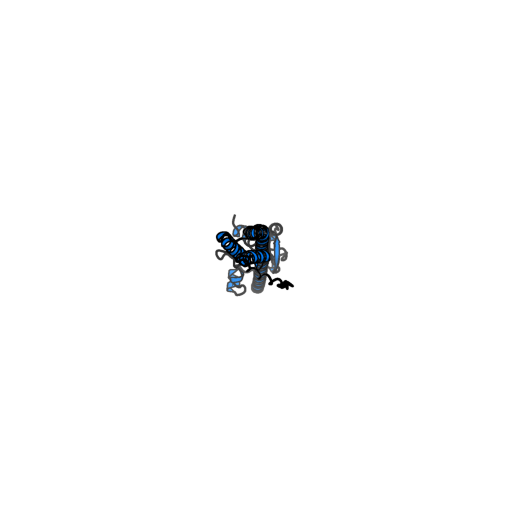20 -17.378 1.00 83.75 86 VAL A CA 1
ATOM 571 C C . VAL A 1 86 ? 11.912 6.439 -17.258 1.00 83.75 86 VAL A C 1
ATOM 573 O O . VAL A 1 86 ? 11.333 6.231 -16.192 1.00 83.75 86 VAL A O 1
ATOM 576 N N . GLY A 1 87 ? 11.277 6.896 -18.341 1.00 83.94 87 GLY A N 1
ATOM 577 C CA . GLY A 1 87 ? 9.836 7.147 -18.386 1.00 83.94 87 GLY A CA 1
ATOM 578 C C . GLY A 1 87 ? 9.012 5.888 -18.110 1.00 83.94 87 GLY A C 1
ATOM 579 O O . GLY A 1 87 ? 8.122 5.917 -17.262 1.00 83.94 87 GLY A O 1
ATOM 580 N N . LEU A 1 88 ? 9.356 4.765 -18.747 1.00 81.69 88 LEU A N 1
ATOM 581 C CA . LEU A 1 88 ? 8.694 3.476 -18.519 1.00 81.69 88 LEU A CA 1
ATOM 582 C C . LEU A 1 88 ? 8.873 2.979 -17.081 1.00 81.69 88 LEU A C 1
ATOM 584 O O . LEU A 1 88 ? 7.912 2.503 -16.484 1.00 81.69 88 LEU A O 1
ATOM 588 N N . ILE A 1 89 ? 10.068 3.126 -16.499 1.00 83.69 89 ILE A N 1
ATOM 589 C CA . ILE A 1 89 ? 10.316 2.751 -15.099 1.00 83.69 89 ILE A CA 1
ATOM 590 C C . ILE A 1 89 ? 9.469 3.608 -14.149 1.00 83.69 89 ILE A C 1
ATOM 592 O O . ILE A 1 89 ? 8.909 3.069 -13.197 1.00 83.69 89 ILE A O 1
ATOM 596 N N . ARG A 1 90 ? 9.355 4.923 -14.386 1.00 88.75 90 ARG A N 1
ATOM 597 C CA . ARG A 1 90 ? 8.506 5.808 -13.567 1.00 88.75 90 ARG A CA 1
ATOM 598 C C . ARG A 1 90 ? 7.037 5.408 -13.647 1.00 88.75 90 ARG A C 1
ATOM 600 O O . ARG A 1 90 ? 6.425 5.191 -12.608 1.00 88.75 90 ARG A O 1
ATOM 607 N N . LEU A 1 91 ? 6.525 5.204 -14.859 1.00 86.12 91 LEU A N 1
ATOM 608 C CA . LEU A 1 91 ? 5.147 4.767 -15.073 1.00 86.12 91 LEU A CA 1
ATOM 609 C C . LEU A 1 91 ? 4.869 3.408 -14.417 1.00 86.12 91 LEU A C 1
ATOM 611 O O . LEU A 1 91 ? 3.846 3.233 -13.764 1.00 86.12 91 LEU A O 1
ATOM 615 N N . ALA A 1 92 ? 5.791 2.450 -14.549 1.00 84.88 92 ALA A N 1
ATOM 616 C CA . ALA A 1 92 ? 5.657 1.136 -13.926 1.00 84.88 92 ALA A CA 1
ATOM 617 C C . ALA A 1 92 ? 5.658 1.223 -12.392 1.00 84.88 92 ALA A C 1
ATOM 619 O O . ALA A 1 92 ? 4.903 0.504 -11.740 1.00 84.88 92 ALA A O 1
ATOM 620 N N . ARG A 1 93 ? 6.475 2.111 -11.807 1.00 85.69 93 ARG A N 1
ATOM 621 C CA . ARG A 1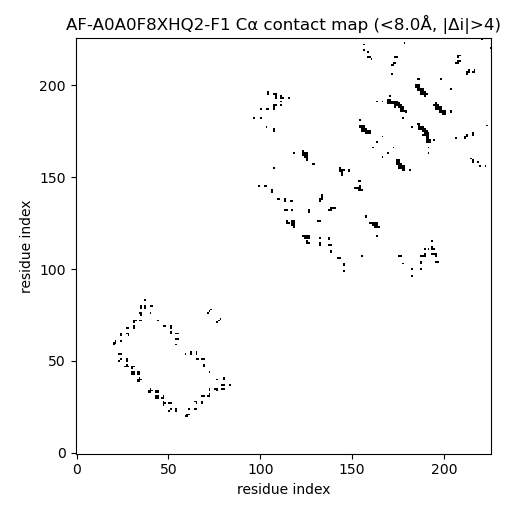 93 ? 6.491 2.357 -10.356 1.00 85.69 93 ARG A CA 1
ATOM 622 C C . ARG A 1 93 ? 5.178 2.962 -9.870 1.00 85.69 93 ARG A C 1
ATOM 624 O O . ARG A 1 93 ? 4.634 2.463 -8.893 1.00 85.69 93 ARG A O 1
ATOM 631 N N . GLU A 1 94 ? 4.657 3.973 -10.559 1.00 88.38 94 GLU A N 1
ATOM 632 C CA . GLU A 1 94 ? 3.362 4.583 -10.230 1.00 88.38 94 GLU A CA 1
ATOM 633 C C . GLU A 1 94 ? 2.225 3.562 -10.345 1.00 88.38 94 GLU A C 1
ATOM 635 O O . GLU A 1 94 ? 1.452 3.393 -9.407 1.00 88.38 94 GLU A O 1
ATOM 640 N N . ALA A 1 95 ? 2.179 2.798 -11.442 1.00 88.62 95 ALA A N 1
ATOM 641 C CA . ALA A 1 95 ? 1.182 1.749 -11.636 1.00 88.62 95 ALA A CA 1
ATOM 642 C C . ALA A 1 95 ? 1.252 0.674 -10.539 1.00 88.62 95 ALA A C 1
ATOM 644 O O . ALA A 1 95 ? 0.215 0.260 -10.018 1.00 88.62 95 ALA A O 1
ATOM 645 N N . LYS A 1 96 ? 2.466 0.253 -10.149 1.00 88.44 96 LYS A N 1
ATOM 646 C CA . LYS A 1 96 ? 2.670 -0.687 -9.038 1.00 88.44 96 LYS A CA 1
ATOM 647 C C . LYS A 1 96 ? 2.151 -0.105 -7.720 1.00 88.44 96 LYS A C 1
ATOM 649 O O . LYS A 1 96 ? 1.413 -0.790 -7.021 1.00 88.44 96 LYS A O 1
ATOM 654 N N . GLN A 1 97 ? 2.479 1.149 -7.407 1.00 89.62 97 GLN A N 1
ATOM 655 C CA . GLN A 1 97 ? 2.015 1.819 -6.188 1.00 89.62 97 GLN A CA 1
ATOM 656 C C . GLN A 1 97 ? 0.488 1.951 -6.151 1.00 89.62 97 GLN A C 1
ATOM 658 O O . GLN A 1 97 ? -0.125 1.650 -5.131 1.00 89.62 97 GLN A O 1
ATOM 663 N N . THR A 1 98 ? -0.149 2.344 -7.258 1.00 90.19 98 THR A N 1
ATOM 664 C CA . THR A 1 98 ? -1.615 2.404 -7.345 1.00 90.19 98 THR A CA 1
ATOM 665 C C . THR A 1 98 ? -2.239 1.027 -7.138 1.00 90.19 98 THR A C 1
ATOM 667 O O . THR A 1 98 ? -3.172 0.905 -6.350 1.00 90.19 98 THR A O 1
ATOM 670 N N . ALA A 1 99 ? -1.701 -0.016 -7.779 1.00 90.56 99 ALA A N 1
ATOM 671 C CA . ALA A 1 99 ? -2.198 -1.378 -7.609 1.00 90.56 99 ALA A CA 1
ATOM 672 C C . ALA A 1 99 ? -2.071 -1.859 -6.153 1.00 90.56 99 ALA A C 1
ATOM 674 O O . ALA A 1 99 ? -3.025 -2.403 -5.603 1.00 90.56 99 ALA A O 1
ATOM 675 N N . GLN A 1 100 ? -0.930 -1.604 -5.507 1.00 91.00 100 GLN A N 1
ATOM 676 C CA . GLN A 1 100 ? -0.709 -1.945 -4.099 1.00 91.00 100 GLN A CA 1
ATOM 677 C C . GLN A 1 100 ? -1.685 -1.218 -3.167 1.00 91.00 100 GLN A C 1
ATOM 679 O O . GLN A 1 100 ? -2.257 -1.849 -2.280 1.00 91.00 100 GLN A O 1
ATOM 684 N N . ARG A 1 101 ? -1.946 0.075 -3.403 1.00 92.50 101 ARG A N 1
ATOM 685 C CA . ARG A 1 101 ? -2.954 0.839 -2.649 1.00 92.50 101 ARG A CA 1
ATOM 686 C C . ARG A 1 101 ? -4.354 0.256 -2.823 1.00 92.50 101 ARG A C 1
ATOM 688 O O . ARG A 1 101 ? -5.075 0.107 -1.844 1.00 92.50 101 ARG A O 1
ATOM 695 N N . THR A 1 102 ? -4.729 -0.128 -4.044 1.00 93.19 102 THR A N 1
ATOM 696 C CA . THR A 1 102 ? -6.022 -0.780 -4.302 1.00 93.19 102 THR A CA 1
ATOM 697 C C . THR A 1 102 ? -6.141 -2.121 -3.575 1.00 93.19 102 THR A C 1
ATOM 699 O O . THR A 1 102 ? -7.184 -2.396 -2.988 1.00 93.19 102 THR A O 1
ATOM 702 N N . VAL A 1 103 ? -5.086 -2.943 -3.563 1.00 92.62 103 VAL A N 1
ATOM 703 C CA . VAL A 1 103 ? -5.078 -4.217 -2.821 1.00 92.62 103 VAL A CA 1
ATOM 704 C C . VAL A 1 103 ? -5.229 -3.972 -1.318 1.00 92.62 103 VAL A C 1
ATOM 706 O O . VAL A 1 103 ? -6.099 -4.569 -0.693 1.00 92.62 103 VAL A O 1
ATOM 709 N N . SER A 1 104 ? -4.462 -3.035 -0.758 1.00 93.94 104 SER A N 1
ATOM 710 C CA . SER A 1 104 ? -4.552 -2.634 0.653 1.00 93.94 104 SER A CA 1
ATOM 711 C C . SER A 1 104 ? -5.963 -2.159 1.034 1.00 93.94 104 SER A C 1
ATOM 713 O O . SER A 1 104 ? -6.521 -2.602 2.039 1.00 93.94 104 SER A O 1
ATOM 715 N N . GLN A 1 105 ? -6.604 -1.352 0.180 1.00 96.00 105 GLN A N 1
ATOM 716 C CA . GLN A 1 105 ? -7.994 -0.919 0.364 1.00 96.00 105 GLN A CA 1
ATOM 717 C C . GLN A 1 105 ? -8.990 -2.081 0.372 1.00 96.00 105 GLN A C 1
ATOM 719 O O . GLN A 1 105 ? -9.858 -2.137 1.241 1.00 96.00 105 GLN A O 1
ATOM 724 N N . VAL A 1 106 ? -8.869 -3.024 -0.565 1.00 95.69 106 VAL A N 1
ATOM 725 C CA . VAL A 1 106 ? -9.749 -4.202 -0.627 1.00 95.69 106 VAL A CA 1
ATOM 726 C C . VAL A 1 106 ? -9.543 -5.116 0.583 1.00 95.69 106 VAL A C 1
ATOM 728 O O . VAL A 1 106 ? -10.521 -5.629 1.134 1.00 95.69 106 VAL A O 1
ATOM 731 N N . ASN A 1 107 ? -8.299 -5.288 1.027 1.00 95.19 107 ASN A N 1
ATOM 732 C CA . ASN A 1 107 ? -7.965 -6.097 2.195 1.00 95.19 107 ASN A CA 1
ATOM 733 C C . ASN A 1 107 ? -8.553 -5.483 3.474 1.00 95.19 107 ASN A C 1
ATOM 735 O O . ASN A 1 107 ? -9.241 -6.178 4.221 1.00 95.19 107 ASN A O 1
ATOM 739 N N . LEU A 1 108 ? -8.387 -4.171 3.682 1.00 96.94 108 LEU A N 1
ATOM 740 C CA . LEU A 1 108 ? -8.993 -3.460 4.812 1.00 96.94 108 LEU A CA 1
ATOM 741 C C . LEU A 1 108 ? -10.524 -3.447 4.749 1.00 96.94 108 LEU A C 1
ATOM 743 O O . LEU A 1 108 ? -11.177 -3.624 5.772 1.00 96.94 108 LEU A O 1
ATOM 747 N N . MET A 1 109 ? -11.119 -3.317 3.562 1.00 97.44 109 MET A N 1
ATOM 748 C CA . MET A 1 109 ? -12.575 -3.403 3.414 1.00 97.44 109 MET A CA 1
ATOM 749 C C . MET A 1 109 ? -13.094 -4.803 3.776 1.00 97.44 109 MET A C 1
ATOM 751 O O . MET A 1 109 ? -14.150 -4.941 4.397 1.00 97.44 109 MET A O 1
ATOM 755 N N . SER A 1 110 ? -12.352 -5.848 3.405 1.00 96.56 110 SER A N 1
ATOM 756 C CA . SER A 1 110 ? -12.676 -7.235 3.756 1.00 96.56 110 SER A CA 1
ATOM 757 C C . SER A 1 110 ? -12.540 -7.470 5.262 1.00 96.56 110 SER A C 1
ATOM 759 O O . SER A 1 110 ? -13.437 -8.059 5.863 1.00 96.56 110 SER A O 1
ATOM 761 N N . LEU A 1 111 ? -11.490 -6.923 5.886 1.00 97.62 111 LEU A N 1
ATOM 762 C CA . LEU A 1 111 ? -11.326 -6.914 7.339 1.00 97.62 111 LEU A CA 1
ATOM 763 C C . LEU A 1 111 ? -12.502 -6.219 8.035 1.00 97.62 111 LEU A C 1
ATOM 765 O O . LEU A 1 111 ? -13.099 -6.806 8.931 1.00 97.62 111 LEU A O 1
ATOM 769 N N . GLY A 1 112 ? -12.875 -5.011 7.603 1.00 97.75 112 GLY A N 1
ATOM 770 C CA . GLY A 1 112 ? -13.991 -4.261 8.185 1.00 97.75 112 GLY A CA 1
ATOM 771 C C . GLY A 1 112 ? -15.308 -5.035 8.137 1.00 97.75 112 GLY A C 1
ATOM 772 O O . GLY A 1 112 ? -16.031 -5.089 9.128 1.00 97.75 112 GLY A O 1
ATOM 773 N N . ARG A 1 113 ? -15.587 -5.726 7.024 1.00 98.06 113 ARG A N 1
ATOM 774 C CA . ARG A 1 113 ? -16.752 -6.621 6.921 1.00 98.06 113 ARG A CA 1
ATOM 775 C C . ARG A 1 113 ? -16.677 -7.782 7.910 1.00 98.06 113 ARG A C 1
ATOM 777 O O . ARG A 1 113 ? -17.672 -8.049 8.574 1.00 98.06 113 ARG A O 1
ATOM 784 N N . GLY A 1 114 ? -15.519 -8.433 8.030 1.00 97.44 114 GLY A N 1
ATOM 785 C CA . GLY A 1 114 ? -15.308 -9.510 9.000 1.00 97.44 114 GLY A CA 1
ATOM 786 C C . GLY A 1 114 ? -15.497 -9.044 10.446 1.00 97.44 114 GLY A C 1
ATOM 787 O O . GLY A 1 114 ? -16.167 -9.716 11.221 1.00 97.44 114 GLY A O 1
ATOM 788 N N . VAL A 1 115 ? -14.990 -7.857 10.791 1.00 98.06 115 VAL A N 1
ATOM 789 C CA . VAL A 1 115 ? -15.156 -7.238 12.116 1.00 98.06 115 VAL A CA 1
ATOM 790 C C . VAL A 1 115 ? -16.629 -6.946 12.415 1.00 98.06 115 VAL A C 1
ATOM 792 O O . VAL A 1 115 ? -17.106 -7.289 13.493 1.00 98.06 115 VAL A O 1
ATOM 795 N N . VAL A 1 116 ? -17.369 -6.364 11.466 1.00 97.44 116 VAL A N 1
ATOM 796 C CA . VAL A 1 116 ? -18.805 -6.077 11.635 1.00 97.44 116 VAL A CA 1
ATOM 797 C C . VAL A 1 116 ? -19.624 -7.364 11.756 1.00 97.44 116 VAL A C 1
ATOM 799 O O . VAL A 1 116 ? -20.506 -7.438 12.608 1.00 97.44 116 VAL A O 1
ATOM 802 N N . MET A 1 117 ? -19.332 -8.383 10.940 1.00 97.88 117 MET A N 1
ATOM 803 C CA . MET A 1 117 ? -19.993 -9.691 11.028 1.00 97.88 117 MET A CA 1
ATOM 804 C C . MET A 1 117 ? -19.731 -10.353 12.382 1.00 97.88 117 MET A C 1
ATOM 806 O O . MET A 1 117 ? -20.674 -10.757 13.053 1.00 97.88 117 MET A O 1
ATOM 810 N N . TYR A 1 118 ? -18.471 -10.379 12.823 1.00 98.12 118 TYR A N 1
ATOM 811 C CA . TYR A 1 118 ? -18.104 -10.899 14.134 1.00 98.12 118 TYR A CA 1
ATOM 812 C C . TYR A 1 118 ? -18.842 -10.168 15.258 1.00 98.12 118 TYR A C 1
ATOM 814 O O . TYR A 1 118 ? -19.434 -10.805 16.126 1.00 98.12 118 TYR A O 1
ATOM 822 N N . ALA A 1 119 ? -18.842 -8.835 15.235 1.00 97.69 119 ALA A N 1
ATOM 823 C CA . ALA A 1 119 ? -19.496 -8.033 16.259 1.00 97.69 119 ALA A CA 1
ATOM 824 C C . ALA A 1 119 ? -21.015 -8.258 16.291 1.00 97.69 119 ALA A C 1
ATOM 826 O O . ALA A 1 119 ? -21.597 -8.285 17.372 1.00 97.69 119 ALA A O 1
ATOM 827 N N . ALA A 1 120 ? -21.659 -8.465 15.138 1.00 97.25 120 ALA A N 1
ATOM 828 C CA . ALA A 1 120 ? -23.083 -8.792 15.078 1.00 97.25 120 ALA A CA 1
ATOM 829 C C . ALA A 1 120 ? -23.415 -10.114 15.796 1.00 97.25 120 ALA A C 1
ATOM 831 O O . ALA A 1 120 ? -24.456 -10.205 16.444 1.00 97.25 120 ALA A O 1
ATOM 832 N N . ASP A 1 121 ? -22.511 -11.095 15.734 1.00 98.12 121 ASP A N 1
ATOM 833 C CA . ASP A 1 121 ? -22.670 -12.406 16.372 1.00 98.12 121 ASP A CA 1
ATOM 834 C C . ASP A 1 121 ? -22.187 -12.441 17.839 1.00 98.12 121 ASP A C 1
ATOM 836 O O . ASP A 1 121 ? -22.459 -13.405 18.554 1.00 98.12 121 ASP A O 1
ATOM 840 N N . ASN A 1 122 ? -21.478 -11.402 18.302 1.00 97.69 122 ASN A N 1
ATOM 841 C CA . ASN A 1 122 ? -20.831 -11.342 19.621 1.00 97.69 122 ASN A CA 1
ATOM 842 C C . ASN A 1 122 ? -21.228 -10.086 20.420 1.00 97.69 122 ASN A C 1
ATOM 844 O O . ASN A 1 122 ? -20.381 -9.446 21.042 1.00 97.69 122 ASN A O 1
ATOM 848 N N . ASP A 1 123 ? -22.509 -9.705 20.394 1.00 96.94 123 ASP A N 1
ATOM 849 C CA . ASP A 1 123 ? -23.067 -8.597 21.193 1.00 96.94 123 ASP A CA 1
ATOM 850 C C . ASP A 1 123 ? -22.310 -7.258 21.033 1.00 96.94 123 ASP A C 1
ATOM 852 O O . ASP A 1 123 ? -22.114 -6.498 21.982 1.00 96.94 123 ASP A O 1
ATOM 856 N N . GLY A 1 124 ? -21.845 -6.964 19.817 1.00 96.31 124 GLY A N 1
ATOM 857 C CA . GLY A 1 124 ? -21.103 -5.745 19.488 1.00 96.31 124 GLY A CA 1
ATOM 858 C C . GLY A 1 124 ? -19.620 -5.767 19.871 1.00 96.31 124 GLY A C 1
ATOM 859 O O . GLY A 1 124 ? -18.928 -4.770 19.643 1.00 96.31 124 GLY A O 1
ATOM 860 N N . GLN A 1 125 ? -19.116 -6.870 20.432 1.00 98.00 125 GLN A N 1
ATOM 861 C CA . GLN A 1 125 ? -17.707 -7.007 20.793 1.00 98.00 125 GLN A CA 1
ATOM 862 C C . GLN A 1 125 ? -16.838 -7.192 19.541 1.00 98.00 125 GLN A C 1
ATOM 864 O O . GLN A 1 125 ? -17.147 -8.041 18.703 1.00 98.00 125 GLN A O 1
ATOM 869 N N . PRO A 1 126 ? -15.737 -6.437 19.395 1.00 97.75 126 PRO A N 1
ATOM 870 C CA . PRO A 1 126 ? -14.799 -6.633 18.303 1.00 97.75 126 PRO A CA 1
ATOM 871 C C . PRO A 1 126 ? -14.049 -7.966 18.460 1.00 97.75 126 PRO A C 1
ATOM 873 O O . PRO A 1 126 ? -13.921 -8.490 19.573 1.00 97.75 126 PRO A O 1
ATOM 876 N N . PRO A 1 127 ? -13.511 -8.528 17.365 1.00 97.75 127 PRO A N 1
ATOM 877 C CA . PRO A 1 127 ? -12.698 -9.733 17.443 1.00 97.75 127 PRO A CA 1
ATOM 878 C C . PRO A 1 127 ? -11.419 -9.471 18.256 1.00 97.75 127 PRO A C 1
ATOM 880 O O . PRO A 1 127 ? -10.792 -8.419 18.080 1.00 97.75 127 PRO A O 1
ATOM 883 N N . PRO A 1 128 ? -10.989 -10.427 19.107 1.00 96.81 128 PRO A N 1
ATOM 884 C CA . PRO A 1 128 ? -9.829 -10.253 19.983 1.00 96.81 128 PRO A CA 1
ATOM 885 C C . PRO A 1 128 ? -8.503 -10.202 19.213 1.00 96.81 128 PRO A C 1
ATOM 887 O O . PRO A 1 128 ? -7.515 -9.666 19.708 1.00 96.81 128 PRO A O 1
ATOM 890 N N . SER A 1 129 ? -8.458 -10.783 18.013 1.00 96.25 129 SER A N 1
ATOM 891 C CA . SER A 1 129 ? -7.297 -10.757 17.127 1.00 96.25 129 SER A CA 1
ATOM 892 C C . SER A 1 129 ? -7.707 -11.014 15.677 1.00 96.25 129 SER A C 1
ATOM 894 O O . SER A 1 129 ? -8.771 -11.576 15.406 1.00 96.25 129 SER A O 1
ATOM 896 N N . LEU A 1 130 ? -6.830 -10.657 14.734 1.00 95.75 130 LEU A N 1
ATOM 897 C CA . LEU A 1 130 ? -7.002 -10.997 13.317 1.00 95.75 130 LEU A CA 1
ATOM 898 C C . LEU A 1 130 ? -7.037 -12.512 13.086 1.00 95.75 130 LEU A C 1
ATOM 900 O O . LEU A 1 130 ? -7.805 -12.986 12.253 1.00 95.75 130 LEU A O 1
ATOM 904 N N . GLN A 1 131 ? -6.254 -13.271 13.859 1.00 95.81 131 GLN A N 1
ATOM 905 C CA . GLN A 1 131 ? -6.238 -14.731 13.773 1.00 95.81 131 GLN A CA 1
ATOM 906 C C . GLN A 1 131 ? -7.613 -15.322 14.087 1.00 95.81 131 GLN A C 1
ATOM 908 O O . GLN A 1 131 ? -8.044 -16.251 13.417 1.00 95.81 131 GLN A O 1
ATOM 913 N N . HIS A 1 132 ? -8.346 -14.735 15.035 1.00 97.00 132 HIS A N 1
ATOM 914 C CA . HIS A 1 132 ? -9.684 -15.203 15.374 1.00 97.00 132 HIS A CA 1
ATOM 915 C C . HIS A 1 132 ? -10.665 -15.087 14.194 1.00 97.00 132 HIS A C 1
ATOM 917 O O . HIS A 1 132 ? -11.474 -15.984 13.971 1.00 97.00 132 HIS A O 1
ATOM 923 N N . LEU A 1 133 ? -10.554 -14.024 13.386 1.00 97.19 133 LEU A N 1
ATOM 924 C CA . LEU A 1 133 ? -11.347 -13.881 12.159 1.00 97.19 133 LEU A CA 1
ATOM 925 C C . LEU A 1 133 ? -10.959 -14.907 11.084 1.00 97.19 133 LEU A C 1
ATOM 927 O O . LEU A 1 133 ? -11.828 -15.366 10.341 1.00 97.19 133 LEU A O 1
ATOM 931 N N . ILE A 1 134 ? -9.675 -15.268 10.999 1.00 96.50 134 ILE A N 1
ATOM 932 C CA . ILE A 1 134 ? -9.184 -16.304 10.079 1.00 96.50 134 ILE A CA 1
ATOM 933 C C . ILE A 1 134 ? -9.706 -17.678 10.500 1.00 96.50 134 ILE A C 1
ATOM 935 O O . ILE A 1 134 ? -10.264 -18.401 9.677 1.00 96.50 134 ILE A O 1
ATOM 939 N N . ASP A 1 135 ? -9.590 -18.012 11.785 1.00 97.06 135 ASP A N 1
ATOM 940 C CA . ASP A 1 135 ? -10.020 -19.299 12.338 1.00 97.06 135 ASP A CA 1
ATOM 941 C C . ASP A 1 135 ? -11.530 -19.526 12.149 1.00 97.06 135 ASP A C 1
ATOM 943 O O . ASP A 1 135 ? -11.979 -20.656 11.950 1.00 97.06 135 ASP A O 1
ATOM 947 N N . GLN A 1 136 ? -12.318 -18.447 12.159 1.00 97.31 136 GLN A N 1
ATOM 948 C CA . GLN A 1 136 ? -13.760 -18.477 11.898 1.00 97.31 136 GLN A CA 1
ATOM 949 C C . GLN A 1 136 ? -14.131 -18.392 10.407 1.00 97.31 136 GLN A C 1
ATOM 951 O O . GLN A 1 136 ? -15.313 -18.408 10.068 1.00 97.31 136 GLN A O 1
ATOM 956 N N . GLY A 1 137 ? -13.152 -18.307 9.501 1.00 96.69 137 GLY A N 1
ATOM 957 C CA . GLY A 1 137 ? -13.384 -18.224 8.057 1.00 96.69 137 GLY A CA 1
ATOM 958 C C . GLY A 1 137 ? -13.998 -16.900 7.590 1.00 96.69 137 GLY A C 1
ATOM 959 O O . GLY A 1 137 ? -14.495 -16.821 6.467 1.00 96.69 137 GLY A O 1
ATOM 960 N N . MET A 1 138 ? -13.970 -15.860 8.429 1.00 96.88 138 MET A N 1
ATOM 961 C CA . MET A 1 138 ? -14.431 -14.511 8.079 1.00 96.88 138 MET A CA 1
ATOM 962 C C . MET A 1 138 ? -13.362 -13.696 7.350 1.00 96.88 138 MET A C 1
ATOM 964 O O . MET A 1 138 ? -13.685 -12.713 6.684 1.00 96.88 138 MET A O 1
ATOM 968 N N . LEU A 1 139 ? -12.097 -14.108 7.452 1.00 96.69 139 LEU A N 1
ATOM 969 C CA . LEU A 1 139 ? -10.976 -13.491 6.760 1.00 96.69 139 LEU A CA 1
ATOM 970 C C . LEU A 1 139 ? -10.086 -14.560 6.122 1.00 96.69 139 LEU A C 1
ATOM 972 O O . LEU A 1 139 ? -9.836 -15.610 6.707 1.00 96.69 139 LEU A O 1
ATOM 976 N N . VAL A 1 140 ? -9.590 -14.292 4.915 1.00 95.00 140 VAL A N 1
ATOM 977 C CA . VAL A 1 140 ? -8.632 -15.173 4.237 1.00 95.00 140 VAL A CA 1
ATOM 978 C C . VAL A 1 140 ? -7.222 -14.751 4.642 1.00 95.00 140 VAL A C 1
ATOM 980 O O . VAL A 1 140 ? -6.857 -13.597 4.442 1.00 95.00 140 VAL A O 1
ATOM 983 N N . GLU A 1 141 ? -6.416 -15.677 5.164 1.00 91.38 141 GLU A N 1
ATOM 984 C CA . GLU A 1 141 ? -5.052 -15.408 5.660 1.00 91.38 141 GLU A CA 1
ATOM 985 C C . GLU A 1 141 ? -4.181 -14.653 4.639 1.00 91.38 141 GLU A C 1
ATOM 987 O O . GLU A 1 141 ? -3.539 -13.657 4.969 1.00 91.38 141 GLU A O 1
ATOM 992 N N . GLY A 1 142 ? -4.251 -15.044 3.362 1.00 90.31 142 GLY A N 1
ATOM 993 C CA . GLY A 1 142 ? -3.508 -14.395 2.278 1.00 90.31 142 GLY A CA 1
ATOM 994 C C . GLY A 1 142 ? -3.910 -12.944 1.975 1.00 90.31 142 GLY A C 1
ATOM 995 O O . GLY A 1 142 ? -3.220 -12.287 1.207 1.00 90.31 142 GLY A O 1
ATOM 996 N N . MET A 1 143 ? -5.000 -12.421 2.550 1.00 90.81 143 MET A N 1
ATOM 997 C CA . MET A 1 143 ? -5.380 -11.004 2.418 1.00 90.81 143 MET A CA 1
ATOM 998 C C . MET A 1 143 ? -4.639 -10.098 3.407 1.00 90.81 143 MET A C 1
ATOM 1000 O O . MET A 1 143 ? -4.689 -8.880 3.272 1.00 90.81 143 MET A O 1
ATOM 1004 N N . LEU A 1 144 ? -3.953 -10.653 4.406 1.00 88.75 144 LEU A N 1
ATOM 1005 C CA . LEU A 1 144 ? -3.192 -9.850 5.366 1.00 88.75 144 LEU A CA 1
ATOM 1006 C C . LEU A 1 144 ? -1.786 -9.486 4.873 1.00 88.75 144 LEU A C 1
ATOM 1008 O O . LEU A 1 144 ? -1.131 -8.650 5.491 1.00 88.75 144 LEU A O 1
ATOM 1012 N N . GLN A 1 145 ? -1.330 -10.097 3.779 1.00 88.88 145 GLN A N 1
ATOM 1013 C CA . GLN A 1 145 ? 0.016 -9.941 3.232 1.00 88.88 145 GLN A CA 1
ATOM 1014 C C . GLN A 1 145 ? -0.056 -9.404 1.799 1.00 88.88 145 GLN A C 1
ATOM 1016 O O . GLN A 1 145 ? -0.832 -9.893 0.975 1.00 88.88 145 GLN A O 1
ATOM 1021 N N . SER A 1 146 ? 0.765 -8.412 1.470 1.00 79.31 146 SER A N 1
ATOM 1022 C CA . SER A 1 146 ? 1.085 -8.082 0.085 1.00 79.31 146 SER A CA 1
ATOM 1023 C C . SER A 1 146 ? 2.183 -9.006 -0.426 1.00 79.31 146 SER A C 1
ATOM 1025 O O . SER A 1 146 ? 2.925 -9.635 0.323 1.00 79.31 146 SER A O 1
ATOM 1027 N N . SER A 1 147 ? 2.326 -9.058 -1.748 1.00 73.44 147 SER A N 1
ATOM 1028 C CA . SER A 1 147 ? 3.379 -9.830 -2.411 1.00 73.44 147 SER A CA 1
ATOM 1029 C C . SER A 1 147 ? 4.805 -9.427 -2.018 1.00 73.44 147 SER A C 1
ATOM 1031 O O . SER A 1 147 ? 5.741 -10.149 -2.355 1.00 73.44 147 SER A O 1
ATOM 1033 N N . ASP A 1 148 ? 4.973 -8.274 -1.366 1.00 74.25 148 ASP A N 1
ATOM 1034 C CA . ASP A 1 148 ? 6.267 -7.646 -1.113 1.00 74.25 148 ASP A CA 1
ATOM 1035 C C . ASP A 1 148 ? 6.679 -7.712 0.372 1.00 74.25 148 ASP A C 1
ATOM 1037 O O . ASP A 1 148 ? 7.776 -7.272 0.710 1.00 74.25 148 ASP A O 1
ATOM 1041 N N . SER A 1 149 ? 5.840 -8.264 1.258 1.00 75.38 149 SER A N 1
ATOM 1042 C CA . SER A 1 149 ? 6.130 -8.342 2.692 1.00 75.38 149 SER A CA 1
ATOM 1043 C C . SER A 1 149 ? 7.213 -9.392 2.980 1.00 75.38 149 SER A C 1
ATOM 1045 O O . SER A 1 149 ? 6.949 -10.600 3.003 1.00 75.38 149 SER A O 1
ATOM 1047 N N . GLU A 1 150 ? 8.453 -8.958 3.208 1.00 72.94 150 GLU A N 1
ATOM 1048 C CA . GLU A 1 150 ? 9.518 -9.847 3.679 1.00 72.94 150 GLU A CA 1
ATOM 1049 C C . GLU A 1 150 ? 9.265 -10.245 5.144 1.00 72.94 150 GLU A C 1
ATOM 1051 O O . GLU A 1 150 ? 9.044 -9.406 6.013 1.00 72.94 150 GLU A O 1
ATOM 1056 N N . GLY A 1 151 ? 9.302 -11.548 5.440 1.00 78.44 151 GLY A N 1
ATOM 1057 C CA . GLY A 1 151 ? 9.252 -12.051 6.820 1.00 78.44 151 GLY A CA 1
ATOM 1058 C C . GLY A 1 151 ? 7.865 -12.406 7.365 1.00 78.44 151 GLY A C 1
ATOM 1059 O O . GLY A 1 151 ? 7.757 -12.724 8.546 1.00 78.44 151 GLY A O 1
ATOM 1060 N N . GLY A 1 152 ? 6.816 -12.402 6.535 1.00 82.44 152 GLY A N 1
ATOM 1061 C CA . GLY A 1 152 ? 5.491 -12.918 6.911 1.00 82.44 152 GLY A CA 1
ATOM 1062 C C . GLY A 1 152 ? 4.720 -12.066 7.926 1.00 82.44 152 GLY A C 1
ATOM 1063 O O . GLY A 1 152 ? 3.667 -12.495 8.401 1.00 82.44 152 GLY A O 1
ATOM 1064 N N . ARG A 1 153 ? 5.216 -10.864 8.251 1.00 86.81 153 ARG A N 1
ATOM 1065 C CA . ARG A 1 153 ? 4.469 -9.864 9.022 1.00 86.81 153 ARG A CA 1
ATOM 1066 C C . ARG A 1 153 ? 3.239 -9.428 8.207 1.00 86.81 153 ARG A C 1
ATOM 1068 O O . ARG A 1 153 ? 3.391 -9.194 7.011 1.00 86.81 153 ARG A O 1
ATOM 1075 N N . PRO A 1 154 ? 2.048 -9.301 8.816 1.00 90.06 154 PRO A N 1
ATOM 1076 C CA . PRO A 1 154 ? 0.916 -8.646 8.170 1.00 90.06 154 PRO A CA 1
ATOM 1077 C C . PRO A 1 154 ? 1.269 -7.216 7.743 1.00 90.06 154 PRO A C 1
ATOM 1079 O O . PRO A 1 154 ? 2.004 -6.522 8.443 1.00 90.06 154 PRO A O 1
ATOM 1082 N N . ASP A 1 155 ? 0.693 -6.746 6.642 1.00 93.44 155 AS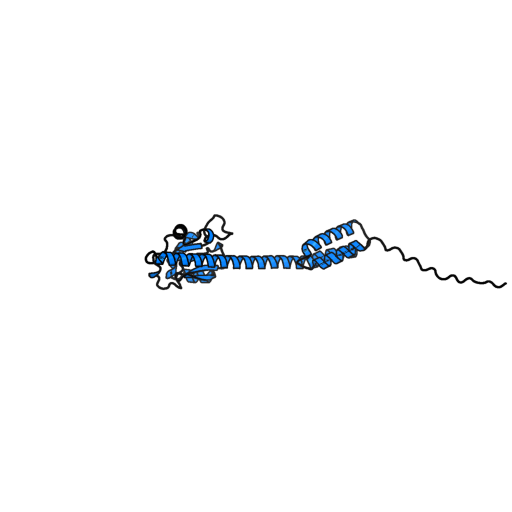P A N 1
ATOM 1083 C CA . ASP A 1 155 ? 0.904 -5.375 6.147 1.00 93.44 155 ASP A CA 1
ATOM 1084 C C . ASP A 1 155 ? -0.015 -4.343 6.797 1.00 93.44 155 ASP A C 1
ATOM 1086 O O . ASP A 1 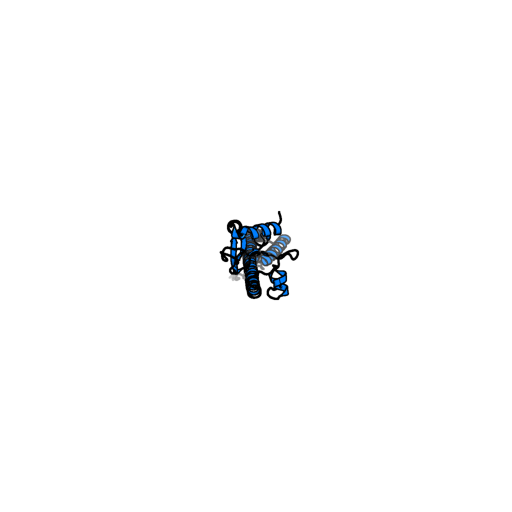155 ? 0.068 -3.141 6.524 1.00 93.44 155 ASP A O 1
ATOM 1090 N N . LEU A 1 156 ? -0.913 -4.817 7.652 1.00 95.44 156 LEU A N 1
ATOM 1091 C CA . LEU A 1 156 ? -1.878 -4.002 8.354 1.00 95.44 156 LEU A CA 1
ATOM 1092 C C . LEU A 1 156 ? -1.785 -4.213 9.857 1.00 95.44 156 LEU A C 1
ATOM 1094 O O . LEU A 1 156 ? -1.481 -5.299 10.351 1.00 95.44 156 LEU A O 1
ATOM 1098 N N . PHE A 1 157 ? -2.112 -3.148 10.564 1.00 97.00 157 PHE A N 1
ATOM 1099 C CA . PHE A 1 157 ? -2.288 -3.100 11.995 1.00 97.00 157 PHE A CA 1
ATOM 1100 C C . PHE A 1 157 ? -3.782 -3.002 12.308 1.00 97.00 157 PHE A C 1
ATOM 1102 O O . PHE A 1 157 ? -4.500 -2.232 11.671 1.00 97.00 157 PHE A O 1
ATOM 1109 N N . TYR A 1 158 ? -4.251 -3.767 13.292 1.00 97.81 158 TYR A N 1
ATOM 1110 C CA . TYR A 1 158 ? -5.638 -3.764 13.756 1.00 97.81 158 TYR A CA 1
ATOM 1111 C C . TYR A 1 158 ? -5.674 -3.629 15.276 1.00 97.81 158 TYR A C 1
ATOM 1113 O O . TYR A 1 158 ? -4.992 -4.372 15.984 1.00 97.81 158 TYR A O 1
ATOM 1121 N N . SER A 1 159 ? -6.493 -2.703 15.770 1.00 97.69 159 SER A N 1
ATOM 1122 C CA . SER A 1 159 ? -6.771 -2.540 17.193 1.00 97.69 159 SER A CA 1
ATOM 1123 C C . SER A 1 159 ? -8.131 -1.875 17.372 1.00 97.69 159 SER A C 1
ATOM 1125 O O . SER A 1 159 ? -8.363 -0.769 16.892 1.00 97.69 159 SER A O 1
ATOM 1127 N N . CYS A 1 160 ? -9.040 -2.550 18.069 1.00 96.56 160 CYS A N 1
ATOM 1128 C CA . CYS A 1 160 ? -10.358 -2.023 18.401 1.00 96.56 160 CYS A CA 1
ATOM 1129 C C . CYS A 1 160 ? -10.671 -2.395 19.858 1.00 96.56 160 CYS A C 1
ATOM 1131 O O . CYS A 1 160 ? -11.187 -3.479 20.115 1.00 96.56 160 CYS A O 1
ATOM 1133 N N . PRO A 1 161 ? -10.283 -1.558 20.838 1.00 93.31 161 PRO A N 1
ATOM 1134 C CA . PRO A 1 161 ? -10.476 -1.879 22.254 1.00 93.31 161 PRO A CA 1
ATOM 1135 C C . PRO A 1 161 ? -11.911 -1.627 22.742 1.00 93.31 161 PRO A C 1
ATOM 1137 O O . PRO A 1 161 ? -12.295 -2.135 23.793 1.00 93.31 161 PRO A O 1
ATOM 1140 N N . THR A 1 162 ? -12.689 -0.832 22.007 1.00 96.62 162 THR A N 1
ATOM 1141 C CA . THR A 1 162 ? -14.042 -0.409 22.388 1.00 96.62 162 THR A C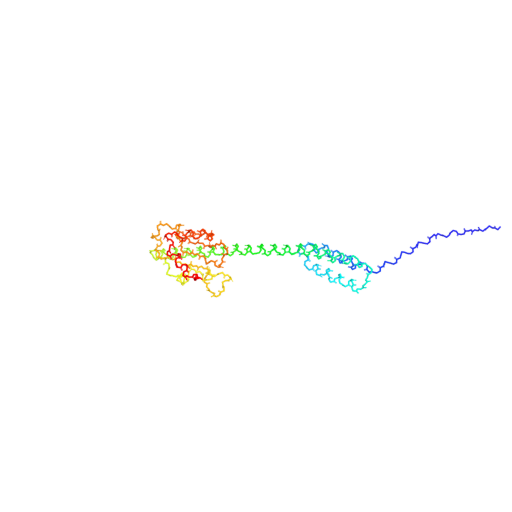A 1
ATOM 1142 C C . THR A 1 162 ? -15.079 -1.202 21.590 1.00 96.62 162 THR A C 1
ATOM 1144 O O . THR A 1 162 ? -14.924 -1.304 20.371 1.00 96.62 162 THR A O 1
ATOM 1147 N N . PRO A 1 163 ? -16.149 -1.728 22.220 1.00 97.69 163 PRO A N 1
ATOM 1148 C CA . PRO A 1 163 ? -17.279 -2.319 21.504 1.00 97.69 163 PRO A CA 1
ATOM 1149 C C . PRO A 1 163 ? -17.809 -1.387 20.415 1.00 97.69 163 PRO A C 1
ATOM 1151 O O . PRO A 1 163 ? -17.966 -0.191 20.658 1.00 97.69 163 PRO A O 1
ATOM 1154 N N . LEU A 1 164 ? -18.122 -1.913 19.226 1.00 96.88 164 LEU A N 1
ATOM 1155 C CA . LEU A 1 164 ? -18.524 -1.070 18.088 1.00 96.88 164 LEU A CA 1
ATOM 1156 C C . LEU A 1 164 ? -19.776 -0.234 18.393 1.00 96.88 164 LEU A C 1
ATOM 1158 O O . LEU A 1 164 ? -19.900 0.891 17.914 1.00 96.88 164 LEU A O 1
ATOM 1162 N N . ALA A 1 165 ? -20.682 -0.770 19.215 1.00 96.75 165 ALA A N 1
ATOM 1163 C CA . ALA A 1 165 ? -21.900 -0.088 19.647 1.00 96.75 165 ALA A CA 1
ATOM 1164 C C . ALA A 1 165 ? -21.639 1.108 20.585 1.00 96.75 165 ALA A C 1
ATOM 1166 O O . ALA A 1 165 ? -22.472 2.010 20.658 1.00 96.75 165 ALA A O 1
ATOM 1167 N N . ASP A 1 166 ? -20.489 1.134 21.264 1.00 97.94 166 ASP A N 1
ATOM 1168 C CA . ASP A 1 166 ? -20.124 2.163 22.245 1.00 97.94 166 ASP A CA 1
ATOM 1169 C C . ASP A 1 166 ? -19.290 3.301 21.622 1.00 97.94 166 ASP A C 1
ATOM 1171 O O . ASP A 1 166 ? -18.968 4.297 22.281 1.00 97.94 166 ASP A O 1
ATOM 1175 N N . ILE A 1 167 ? -18.936 3.189 20.338 1.00 97.69 167 ILE A N 1
ATOM 1176 C CA . ILE A 1 167 ? -18.155 4.202 19.625 1.00 97.69 167 ILE A CA 1
ATOM 1177 C C . ILE A 1 167 ? -19.053 5.401 19.302 1.00 97.69 167 ILE A C 1
ATOM 1179 O O . ILE A 1 167 ? -19.926 5.343 18.439 1.00 97.69 167 ILE A O 1
ATOM 1183 N N . SER A 1 168 ? -18.796 6.529 19.971 1.00 97.75 168 SER A N 1
ATOM 1184 C CA . SER A 1 168 ? -19.589 7.761 19.817 1.00 97.75 168 SER A CA 1
ATOM 1185 C C . SER A 1 168 ? -19.550 8.348 18.400 1.00 97.75 168 SER A C 1
ATOM 1187 O O . SER A 1 168 ? -20.540 8.920 17.949 1.00 97.75 168 SER A O 1
ATOM 1189 N N . ASN A 1 169 ? -18.416 8.229 17.699 1.00 97.81 169 ASN A N 1
ATOM 1190 C CA . ASN A 1 169 ? -18.251 8.723 16.331 1.00 97.81 169 ASN A CA 1
ATOM 1191 C C . ASN A 1 169 ? -17.538 7.687 15.440 1.00 97.81 169 ASN A C 1
ATOM 1193 O O . ASN A 1 169 ? -16.319 7.759 15.243 1.00 97.81 169 ASN A O 1
ATOM 1197 N N . PRO A 1 170 ? -18.289 6.720 14.880 1.00 97.81 170 PRO A N 1
ATOM 1198 C CA . PRO A 1 170 ? -17.708 5.631 14.100 1.00 97.81 170 PRO A CA 1
ATOM 1199 C C . PRO A 1 170 ? -16.956 6.091 12.844 1.00 97.81 170 PRO A C 1
ATOM 1201 O O . PRO A 1 170 ? -15.959 5.480 12.476 1.00 97.81 170 PRO A O 1
ATOM 1204 N N . MET A 1 171 ? -17.377 7.201 12.227 1.00 97.94 171 MET A N 1
ATOM 1205 C CA . MET A 1 171 ? -16.744 7.745 11.016 1.00 97.94 171 MET A CA 1
ATOM 1206 C C . MET A 1 171 ? -15.373 8.386 11.270 1.00 97.94 171 MET A C 1
ATOM 1208 O O . MET A 1 171 ? -14.638 8.632 10.323 1.00 97.94 171 MET A O 1
ATOM 1212 N N . ALA A 1 172 ? -15.036 8.711 12.519 1.00 98.06 172 ALA A N 1
ATOM 1213 C CA . ALA A 1 172 ? -13.761 9.343 12.867 1.00 98.06 172 ALA A CA 1
ATOM 1214 C C . ALA A 1 172 ? -12.854 8.439 13.719 1.00 98.06 172 ALA A C 1
ATOM 1216 O O . ALA A 1 172 ? -11.702 8.786 13.982 1.00 98.06 172 ALA A O 1
ATOM 1217 N N . THR A 1 173 ? -13.361 7.273 14.129 1.00 98.38 173 THR A N 1
ATOM 1218 C CA . THR A 1 173 ? -12.624 6.301 14.939 1.00 98.38 173 THR A CA 1
ATOM 1219 C C . THR A 1 173 ? -11.913 5.297 14.040 1.00 98.38 173 THR A C 1
ATOM 1221 O O . THR A 1 173 ? -12.566 4.548 13.314 1.00 98.38 173 THR A O 1
ATOM 1224 N N . VAL A 1 174 ? -10.584 5.264 14.097 1.00 98.50 174 VAL A N 1
ATOM 1225 C CA . VAL A 1 174 ? -9.749 4.327 13.334 1.00 98.50 174 VAL A CA 1
ATOM 1226 C C . VAL A 1 174 ? -9.681 2.982 14.055 1.00 98.50 174 VAL A C 1
ATOM 1228 O O . VAL A 1 174 ? -9.433 2.936 15.258 1.00 98.50 174 VAL A O 1
ATOM 1231 N N . ILE A 1 175 ? -9.872 1.886 13.316 1.00 98.44 175 ILE A N 1
ATOM 1232 C CA . ILE A 1 175 ? -9.784 0.515 13.857 1.00 98.44 175 ILE A CA 1
ATOM 1233 C C . ILE A 1 175 ? -8.688 -0.330 13.197 1.00 98.44 175 ILE A C 1
ATOM 1235 O O . ILE A 1 175 ? -8.231 -1.318 13.774 1.00 98.44 175 ILE A O 1
ATOM 1239 N N . ALA A 1 176 ? -8.242 0.047 11.996 1.00 98.25 176 ALA A N 1
ATOM 1240 C CA . ALA A 1 176 ? -7.090 -0.562 11.341 1.00 98.25 176 ALA A CA 1
ATOM 1241 C C . ALA A 1 176 ? -6.433 0.400 10.347 1.00 98.25 176 ALA A C 1
ATOM 1243 O O . ALA A 1 176 ? -7.086 1.290 9.801 1.00 98.25 176 ALA A O 1
ATOM 1244 N N . CYS A 1 177 ? -5.150 0.194 10.066 1.00 98.06 177 CYS A N 1
ATOM 1245 C CA . CYS A 1 177 ? -4.445 0.896 8.996 1.00 98.06 177 CYS A CA 1
ATOM 1246 C C . CYS A 1 177 ? -3.299 0.050 8.431 1.00 98.06 177 CYS A C 1
ATOM 1248 O O . CYS A 1 177 ? -2.867 -0.912 9.061 1.00 98.06 177 CYS A O 1
ATOM 1250 N N . SER A 1 178 ? -2.778 0.410 7.258 1.00 96.81 178 SER A N 1
ATOM 1251 C CA . SER A 1 178 ? -1.489 -0.120 6.794 1.00 96.81 178 SER A CA 1
ATOM 1252 C C . SER A 1 178 ? -0.324 0.460 7.609 1.00 96.8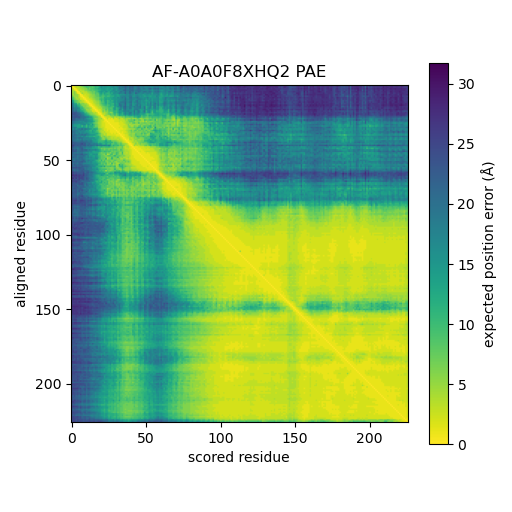1 178 SER A C 1
ATOM 1254 O O . SER A 1 178 ? -0.416 1.593 8.095 1.00 96.81 178 SER A O 1
ATOM 1256 N N . TYR A 1 179 ? 0.778 -0.282 7.724 1.00 95.94 179 TYR A N 1
ATOM 1257 C CA . TYR A 1 179 ? 2.029 0.236 8.296 1.00 95.94 179 TYR A CA 1
ATOM 1258 C C . TYR A 1 179 ? 2.670 1.323 7.410 1.00 95.94 179 TYR A C 1
ATOM 1260 O O . TYR A 1 179 ? 2.400 1.383 6.205 1.00 95.94 179 TYR A O 1
ATOM 1268 N N . GLU A 1 180 ? 3.509 2.184 8.001 1.00 94.94 180 GLU A N 1
ATOM 1269 C CA . GLU A 1 180 ? 4.180 3.296 7.292 1.00 94.94 180 GLU A CA 1
ATOM 1270 C C . GLU A 1 180 ? 5.067 2.846 6.130 1.00 94.94 180 GLU A C 1
ATOM 1272 O O . GLU A 1 180 ? 5.116 3.473 5.073 1.00 94.94 180 GLU A O 1
ATOM 1277 N N . ASP A 1 181 ? 5.785 1.746 6.329 1.00 92.12 181 ASP A N 1
ATOM 1278 C CA . ASP A 1 181 ? 6.803 1.250 5.408 1.00 92.12 181 ASP A CA 1
ATOM 1279 C C . ASP A 1 181 ? 6.214 0.589 4.153 1.00 92.12 181 ASP A C 1
ATOM 1281 O O . ASP A 1 181 ? 6.926 0.382 3.167 1.00 92.12 181 ASP A O 1
ATOM 1285 N N . ILE A 1 182 ? 4.908 0.310 4.152 1.00 91.38 182 ILE A N 1
ATOM 1286 C CA . ILE A 1 182 ? 4.214 -0.367 3.051 1.00 91.38 182 ILE A CA 1
ATOM 1287 C C . ILE A 1 182 ? 3.927 0.587 1.891 1.00 91.38 182 ILE A C 1
ATOM 1289 O O . ILE A 1 182 ? 4.023 0.205 0.718 1.00 91.38 182 ILE A O 1
ATOM 1293 N N . HIS A 1 183 ? 3.563 1.837 2.182 1.00 91.00 183 HIS A N 1
ATOM 1294 C CA . HIS A 1 183 ? 3.201 2.799 1.149 1.00 91.00 183 HIS A CA 1
ATOM 1295 C C . HIS A 1 183 ? 3.837 4.172 1.411 1.00 91.00 183 HIS A C 1
ATOM 1297 O O . HIS A 1 183 ? 3.497 4.836 2.380 1.00 91.00 183 HIS A O 1
ATOM 1303 N N . PRO A 1 184 ? 4.706 4.677 0.518 1.00 91.81 184 PRO A N 1
ATOM 1304 C CA . PRO A 1 184 ? 5.307 5.987 0.722 1.00 91.81 184 PRO A CA 1
ATOM 1305 C C . PRO A 1 184 ? 4.266 7.111 0.600 1.00 91.81 184 PRO A C 1
ATOM 1307 O O . PRO A 1 184 ? 3.517 7.178 -0.389 1.00 91.81 184 PRO A O 1
ATOM 1310 N N . GLY A 1 185 ? 4.287 8.029 1.570 1.00 94.56 185 GLY A N 1
ATOM 1311 C CA . GLY A 1 185 ? 3.524 9.280 1.571 1.00 94.56 185 GLY A CA 1
ATOM 1312 C C . GLY A 1 185 ? 2.091 9.171 2.095 1.00 94.56 185 GLY A C 1
ATOM 1313 O O . GLY A 1 185 ? 1.293 10.080 1.845 1.00 94.56 185 GLY A O 1
ATOM 1314 N N . GLY A 1 186 ? 1.729 8.057 2.725 1.00 96.38 186 GLY A N 1
ATOM 1315 C CA . GLY A 1 186 ? 0.415 7.881 3.324 1.00 96.38 186 GLY A CA 1
ATOM 1316 C C . GLY A 1 186 ? 0.093 6.438 3.668 1.00 96.38 186 GLY A C 1
ATOM 1317 O O . GLY A 1 186 ? 0.870 5.516 3.431 1.00 96.38 186 GLY A O 1
ATOM 1318 N N . ARG A 1 187 ? -1.105 6.234 4.201 1.00 97.25 187 ARG A N 1
ATOM 1319 C CA . ARG A 1 187 ? -1.579 4.939 4.678 1.00 97.25 187 ARG A CA 1
ATOM 1320 C C . ARG A 1 187 ? -3.030 4.738 4.271 1.00 97.25 187 ARG A C 1
ATOM 1322 O O . ARG A 1 187 ? -3.803 5.688 4.147 1.00 97.25 187 ARG A O 1
ATOM 1329 N N . THR A 1 188 ? -3.414 3.485 4.079 1.00 97.56 188 THR A N 1
ATOM 1330 C CA . THR A 1 188 ? -4.827 3.136 3.947 1.00 97.56 188 THR A CA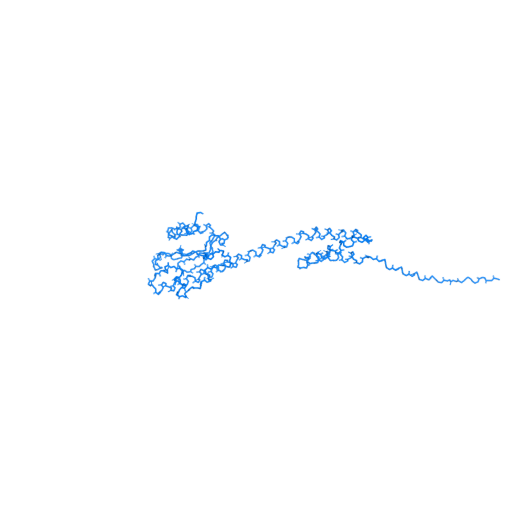 1
ATOM 1331 C C . THR A 1 188 ? -5.406 2.955 5.345 1.00 97.56 188 THR A C 1
ATOM 1333 O O . THR A 1 188 ? -4.823 2.239 6.157 1.00 97.56 188 THR A O 1
ATOM 1336 N N . VAL A 1 189 ? -6.536 3.597 5.629 1.00 98.38 189 VAL A N 1
ATOM 1337 C CA . VAL A 1 189 ? -7.135 3.675 6.966 1.00 98.38 189 VAL A CA 1
ATOM 1338 C C . VAL A 1 189 ? -8.562 3.142 6.915 1.00 98.38 189 VAL A C 1
ATOM 1340 O O . VAL A 1 189 ? -9.334 3.536 6.042 1.00 98.38 189 VAL A O 1
ATOM 1343 N N . LEU A 1 190 ? -8.896 2.240 7.838 1.00 98.50 190 LEU A N 1
ATOM 1344 C CA . LEU A 1 190 ? -10.232 1.688 8.053 1.00 98.50 190 LEU A CA 1
ATOM 1345 C C . LEU A 1 190 ? -10.845 2.303 9.313 1.00 98.50 190 LEU A C 1
ATOM 1347 O O . LEU A 1 190 ? -10.268 2.219 10.403 1.00 98.50 190 LEU A O 1
ATOM 1351 N N . PHE A 1 191 ? -12.042 2.854 9.157 1.00 98.56 191 PHE A N 1
ATOM 1352 C CA . PHE A 1 191 ? -12.818 3.460 10.232 1.00 98.56 191 PHE A CA 1
ATOM 1353 C C . PHE A 1 191 ? -13.865 2.489 10.784 1.00 98.56 191 PHE A C 1
ATOM 1355 O O . PHE A 1 191 ? -14.210 1.489 10.151 1.00 98.56 191 PHE A O 1
ATOM 1362 N N . ALA A 1 192 ? -14.358 2.766 11.990 1.00 98.00 192 ALA A N 1
ATOM 1363 C CA . ALA A 1 192 ? -15.268 1.884 12.717 1.00 98.00 192 ALA A CA 1
ATOM 1364 C C . ALA A 1 192 ? -16.645 1.712 12.048 1.00 98.00 192 ALA A C 1
ATOM 1366 O O . ALA A 1 192 ? -17.320 0.714 12.285 1.00 98.00 192 ALA A O 1
ATOM 1367 N N . ASP A 1 193 ? -17.064 2.645 11.193 1.00 97.56 193 ASP A N 1
ATOM 1368 C CA . ASP A 1 193 ? -18.254 2.502 10.340 1.00 97.56 193 ASP A CA 1
ATOM 1369 C C . ASP A 1 193 ? -18.019 1.613 9.096 1.00 97.56 193 ASP A C 1
ATOM 1371 O O . ASP A 1 193 ? -18.947 1.352 8.329 1.00 97.56 193 ASP A O 1
ATOM 1375 N N . GLY A 1 194 ? -16.785 1.147 8.886 1.00 97.00 194 GLY A N 1
ATOM 1376 C CA . GLY A 1 194 ? -16.395 0.241 7.813 1.00 97.00 194 GLY A CA 1
ATOM 1377 C C . GLY A 1 194 ? -15.925 0.917 6.525 1.00 97.00 194 GLY A C 1
ATOM 1378 O O . GLY A 1 194 ? -15.589 0.202 5.575 1.00 97.00 194 GLY A O 1
ATOM 1379 N N . HIS A 1 195 ? -15.884 2.254 6.446 1.00 97.88 195 HIS A N 1
ATOM 1380 C CA . HIS A 1 195 ? -15.309 2.908 5.271 1.00 97.88 195 HIS A CA 1
ATOM 1381 C C . HIS A 1 195 ? -13.778 2.884 5.309 1.00 97.88 195 HIS A C 1
ATOM 1383 O O . HIS A 1 195 ? -13.146 2.854 6.365 1.00 97.88 195 HIS A O 1
ATOM 1389 N N . VAL A 1 196 ? -13.182 2.889 4.116 1.00 98.25 196 VAL A N 1
ATOM 1390 C CA . VAL A 1 196 ? -11.734 2.847 3.923 1.00 98.25 196 VAL A CA 1
ATOM 1391 C C . VAL A 1 196 ? -11.319 4.029 3.061 1.00 98.25 196 VAL A C 1
ATOM 1393 O O . VAL A 1 196 ? -11.896 4.247 1.995 1.00 98.25 196 VAL A O 1
ATOM 1396 N N . THR A 1 197 ? -10.312 4.777 3.497 1.00 97.94 197 THR A N 1
ATOM 1397 C CA . THR A 1 197 ? -9.764 5.925 2.759 1.00 97.94 197 THR A CA 1
ATOM 1398 C C . THR A 1 197 ? -8.240 5.889 2.751 1.00 97.94 197 THR A C 1
ATOM 1400 O O . THR A 1 197 ? -7.605 5.196 3.546 1.00 97.94 197 THR A O 1
ATOM 1403 N N . TRP A 1 198 ? -7.651 6.571 1.773 1.00 97.69 198 TRP A N 1
ATOM 1404 C CA . TRP A 1 198 ? -6.216 6.808 1.715 1.00 97.69 198 TRP A CA 1
ATOM 1405 C C . TRP A 1 198 ? -5.923 8.155 2.369 1.00 97.69 198 TRP A C 1
ATOM 1407 O O . TRP A 1 198 ? -6.391 9.185 1.886 1.00 97.69 198 TRP A O 1
ATOM 1417 N N . GLU A 1 199 ? -5.100 8.145 3.409 1.00 98.12 199 GLU A N 1
ATOM 1418 C CA . GLU A 1 199 ? -4.707 9.338 4.150 1.00 98.12 199 GLU A CA 1
ATOM 1419 C C . GLU A 1 199 ? -3.226 9.621 3.924 1.00 98.12 199 GLU A C 1
ATOM 1421 O O . GLU A 1 199 ? -2.397 8.717 4.010 1.00 98.12 199 GLU A O 1
ATOM 1426 N N . SER A 1 200 ? -2.866 10.872 3.626 1.00 97.81 200 SER A N 1
ATOM 1427 C CA . SER A 1 200 ? -1.455 11.275 3.648 1.00 97.81 200 SER A CA 1
ATOM 1428 C C . SER A 1 200 ? -0.909 11.219 5.072 1.00 97.81 200 SER A C 1
ATOM 1430 O O . SER A 1 200 ? -1.680 11.365 6.017 1.00 97.81 200 SER A O 1
ATOM 1432 N N . ASP A 1 201 ? 0.409 11.106 5.238 1.00 97.56 201 ASP A N 1
ATOM 1433 C CA . ASP A 1 201 ? 1.032 11.011 6.571 1.00 97.56 201 ASP A CA 1
ATOM 1434 C C . ASP A 1 201 ? 0.601 12.163 7.495 1.00 97.56 201 ASP A C 1
ATOM 1436 O O . ASP A 1 201 ? 0.153 11.938 8.612 1.00 97.56 201 ASP A O 1
ATOM 1440 N N . SER A 1 202 ? 0.575 13.397 6.983 1.00 97.81 202 SER A N 1
ATOM 1441 C CA . SER A 1 202 ? 0.095 14.573 7.725 1.00 97.81 202 SER A CA 1
ATOM 1442 C C . SER A 1 202 ? -1.397 14.529 8.100 1.00 97.81 202 SER A C 1
ATOM 1444 O O . SER A 1 202 ? -1.799 15.046 9.145 1.00 97.81 202 SER A O 1
ATOM 1446 N N . SER A 1 203 ? -2.238 13.940 7.243 1.00 98.06 203 SER A N 1
ATOM 1447 C CA . SER A 1 203 ? -3.672 13.774 7.517 1.00 98.06 203 SER A CA 1
ATOM 1448 C C . SER A 1 203 ? -3.858 12.708 8.591 1.00 98.06 203 SER A C 1
ATOM 1450 O O . SER A 1 203 ? -4.563 12.921 9.577 1.00 98.06 203 SER A O 1
ATOM 1452 N N . PHE A 1 204 ? -3.126 11.600 8.457 1.00 98.19 204 PHE A N 1
ATOM 1453 C CA . PHE A 1 204 ? -3.122 10.511 9.417 1.00 98.19 204 PHE A CA 1
ATOM 1454 C C . PHE A 1 204 ? -2.618 10.954 10.793 1.00 98.19 204 PHE A C 1
ATOM 1456 O O . PHE A 1 204 ? -3.248 10.623 11.789 1.00 98.19 204 PHE A O 1
ATOM 1463 N N . GLU A 1 205 ? -1.563 11.769 10.870 1.00 97.69 205 GLU A N 1
ATOM 1464 C CA . GLU A 1 205 ? -1.099 12.379 12.124 1.00 97.69 205 GLU A CA 1
ATOM 1465 C C . GLU A 1 205 ? -2.201 13.203 12.804 1.00 97.69 205 GLU A C 1
ATOM 1467 O O . GLU A 1 205 ? -2.373 13.130 14.020 1.00 97.69 205 GLU A O 1
ATOM 1472 N N . THR A 1 206 ? -2.989 13.950 12.023 1.00 98.25 206 THR A N 1
ATOM 1473 C CA . THR A 1 206 ? -4.120 14.733 12.545 1.00 98.25 206 THR A CA 1
ATOM 1474 C C . THR A 1 206 ? -5.227 13.822 13.080 1.00 98.25 206 THR A C 1
ATOM 1476 O O . THR A 1 206 ? -5.754 14.069 14.163 1.00 98.25 206 THR A O 1
ATOM 1479 N N . ILE A 1 207 ? -5.551 12.746 12.356 1.00 98.12 207 ILE A N 1
ATOM 1480 C CA . ILE A 1 207 ? -6.550 11.745 12.762 1.00 98.12 207 ILE A CA 1
ATOM 1481 C C . ILE A 1 207 ? -6.087 10.989 14.017 1.00 98.12 207 ILE A C 1
ATOM 1483 O O . ILE A 1 207 ? -6.872 10.789 14.943 1.00 98.12 207 ILE A O 1
ATOM 1487 N N . ALA A 1 208 ? -4.815 10.594 14.077 1.00 97.62 208 ALA A N 1
ATOM 1488 C CA . ALA A 1 208 ? -4.218 9.854 15.187 1.00 97.62 208 ALA A CA 1
ATOM 1489 C C . ALA A 1 208 ? -4.061 10.705 16.459 1.00 97.62 208 ALA A C 1
ATOM 1491 O O . ALA A 1 208 ? -4.087 10.165 17.564 1.00 97.62 208 ALA A O 1
ATOM 1492 N N . ALA A 1 209 ? -3.919 12.026 16.316 1.00 98.00 209 ALA A N 1
ATOM 1493 C CA . ALA A 1 209 ? -3.879 12.967 17.433 1.00 98.00 209 ALA A CA 1
ATOM 1494 C C . ALA A 1 209 ? -5.260 13.236 18.062 1.00 98.00 209 ALA A C 1
ATOM 1496 O O . ALA A 1 209 ? -5.328 13.820 19.148 1.00 98.00 209 ALA A O 1
ATOM 1497 N N . ASP A 1 210 ? -6.355 12.831 17.411 1.00 98.00 210 ASP A N 1
ATOM 1498 C CA . ASP A 1 210 ? -7.696 12.946 17.978 1.00 98.00 210 ASP A CA 1
ATOM 1499 C C . ASP A 1 210 ? -7.807 12.098 19.264 1.00 98.00 210 ASP A C 1
ATOM 1501 O O . ASP A 1 210 ? -7.439 10.917 19.251 1.00 98.00 210 ASP A O 1
ATOM 1505 N N . PRO A 1 211 ? -8.334 12.648 20.378 1.00 97.88 211 PRO A N 1
ATOM 1506 C CA . PRO A 1 211 ? -8.521 11.904 21.621 1.00 97.88 211 PRO A CA 1
ATOM 1507 C C . PRO A 1 211 ? -9.233 10.552 21.469 1.00 97.88 211 PRO A C 1
ATOM 1509 O O . PRO A 1 211 ? -8.912 9.625 22.211 1.00 97.88 211 PRO A O 1
ATOM 1512 N N . GLN A 1 212 ? -10.161 10.408 20.515 1.00 97.25 212 GLN A N 1
ATOM 1513 C CA . GLN A 1 212 ? -10.863 9.137 20.284 1.00 97.25 212 GLN A CA 1
ATOM 1514 C C . GLN A 1 212 ? -9.957 8.041 19.695 1.00 97.25 212 GLN A C 1
ATOM 1516 O O . GLN A 1 212 ? -10.214 6.857 19.894 1.00 97.25 212 GLN A O 1
ATOM 1521 N N . ASN A 1 213 ? -8.867 8.432 19.028 1.00 97.94 213 ASN A N 1
ATOM 1522 C CA . ASN A 1 213 ? -7.900 7.537 18.394 1.00 97.94 213 ASN A CA 1
ATOM 1523 C C . ASN A 1 213 ? -6.622 7.350 19.225 1.00 97.94 213 ASN A C 1
ATOM 1525 O O . ASN A 1 213 ? -5.735 6.603 18.818 1.00 97.94 213 ASN A O 1
ATOM 1529 N N . ALA A 1 214 ? -6.517 7.967 20.408 1.00 97.75 214 ALA A N 1
ATOM 1530 C CA . ALA A 1 214 ? -5.298 7.942 21.220 1.00 97.75 214 ALA A CA 1
ATOM 1531 C C . ALA A 1 214 ? -4.840 6.517 21.591 1.00 97.75 214 ALA A C 1
ATOM 1533 O O . ALA A 1 214 ? -3.645 6.220 21.554 1.00 97.75 214 ALA A O 1
ATOM 1534 N N . ALA A 1 215 ? -5.780 5.621 21.914 1.00 97.69 215 ALA A N 1
ATOM 1535 C CA . ALA A 1 215 ? -5.470 4.224 22.225 1.00 97.69 215 ALA A CA 1
ATOM 1536 C C . ALA A 1 215 ? -4.955 3.459 20.993 1.00 97.69 215 ALA A C 1
ATOM 1538 O O . ALA A 1 215 ? -3.979 2.715 21.093 1.00 97.69 215 ALA A O 1
ATOM 1539 N N . PHE A 1 216 ? -5.574 3.682 19.828 1.00 97.88 216 PHE A N 1
ATOM 1540 C CA . PHE A 1 216 ? -5.133 3.108 18.558 1.00 97.88 216 PHE A CA 1
ATOM 1541 C C . PHE A 1 216 ? -3.730 3.607 18.188 1.00 97.88 216 PHE A C 1
ATOM 1543 O O . PHE A 1 216 ? -2.848 2.802 17.907 1.00 97.88 216 PHE A O 1
ATOM 1550 N N . ALA A 1 217 ? -3.501 4.921 18.262 1.00 97.88 217 ALA A N 1
ATOM 1551 C CA . ALA A 1 217 ? -2.226 5.549 17.932 1.00 97.88 217 ALA A CA 1
ATOM 1552 C C . ALA A 1 217 ? -1.081 5.069 18.840 1.00 97.88 217 ALA A C 1
ATOM 1554 O O . ALA A 1 217 ? 0.024 4.815 18.363 1.00 97.88 217 ALA A O 1
ATOM 1555 N N . ALA A 1 218 ? -1.342 4.901 20.142 1.00 97.88 218 ALA A N 1
ATOM 1556 C CA . ALA A 1 218 ? -0.360 4.357 21.077 1.00 97.88 218 ALA A CA 1
ATOM 1557 C C . ALA A 1 218 ? 0.021 2.909 20.728 1.00 97.88 218 ALA A C 1
ATOM 1559 O O . ALA A 1 218 ? 1.207 2.590 20.665 1.00 97.88 218 ALA A O 1
ATOM 1560 N N . ALA A 1 219 ? -0.974 2.061 20.451 1.00 97.62 219 ALA A N 1
ATOM 1561 C CA . ALA A 1 219 ? -0.752 0.662 20.097 1.00 97.62 219 ALA A CA 1
ATOM 1562 C C . ALA A 1 219 ? -0.051 0.509 18.734 1.00 97.62 219 ALA A C 1
ATOM 1564 O O . ALA A 1 219 ? 0.827 -0.338 18.580 1.00 97.62 219 ALA A O 1
ATOM 1565 N N . LEU A 1 220 ? -0.388 1.361 17.761 1.00 97.25 220 LEU A N 1
ATOM 1566 C CA . LEU A 1 220 ? 0.280 1.401 16.462 1.00 97.25 220 LEU A CA 1
ATOM 1567 C C . LEU A 1 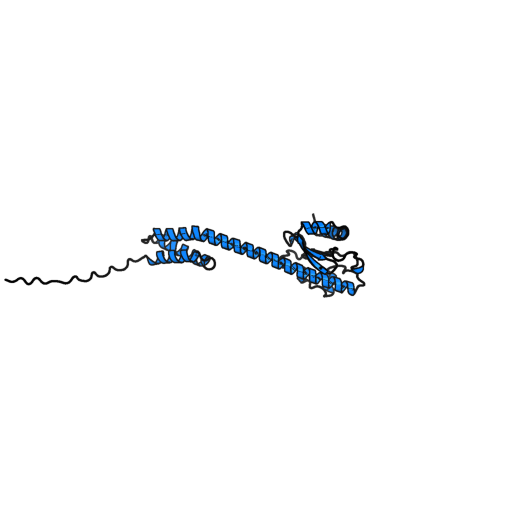220 ? 1.755 1.781 16.610 1.00 97.25 220 LEU A C 1
ATOM 1569 O O . LEU A 1 220 ? 2.618 1.099 16.069 1.00 97.25 220 LEU A O 1
ATOM 1573 N N . LYS A 1 221 ? 2.053 2.823 17.394 1.00 97.19 221 LYS A N 1
ATOM 1574 C CA . LYS A 1 221 ? 3.430 3.255 17.653 1.00 97.19 221 LYS A CA 1
ATOM 1575 C C . LYS A 1 221 ? 4.264 2.166 18.333 1.00 97.19 221 LYS A C 1
ATOM 1577 O O . LYS A 1 221 ? 5.439 2.010 18.025 1.00 97.19 221 LYS A O 1
ATOM 1582 N N . GLU A 1 222 ? 3.669 1.410 19.255 1.00 97.00 222 GLU A N 1
ATOM 1583 C CA . GLU A 1 222 ? 4.329 0.256 19.875 1.00 97.00 222 GLU A CA 1
ATOM 1584 C C . GLU A 1 222 ? 4.626 -0.851 18.850 1.00 97.00 222 GLU A C 1
ATOM 1586 O O . GLU A 1 222 ? 5.715 -1.423 18.866 1.00 97.00 222 GLU A O 1
ATOM 1591 N N . ALA A 1 223 ? 3.689 -1.118 17.934 1.00 95.06 223 ALA A N 1
ATOM 1592 C CA . ALA A 1 223 ? 3.842 -2.134 16.896 1.00 95.06 223 ALA A CA 1
ATOM 1593 C C . ALA A 1 223 ? 4.841 -1.748 15.790 1.00 95.06 223 ALA A C 1
ATOM 1595 O O . ALA A 1 223 ? 5.484 -2.631 15.222 1.00 95.06 223 ALA A O 1
ATOM 1596 N N . GLU A 1 224 ? 4.970 -0.457 15.475 1.00 94.75 224 GLU A N 1
ATOM 1597 C CA . GLU A 1 224 ? 5.927 0.055 14.481 1.00 94.75 224 GLU A CA 1
ATOM 1598 C C . GLU A 1 224 ? 7.364 0.106 15.011 1.00 94.75 224 GLU A C 1
ATOM 1600 O O . GLU A 1 224 ? 8.310 -0.028 14.236 1.00 94.75 224 GLU A O 1
ATOM 1605 N N . GLY A 1 225 ? 7.531 0.198 16.331 1.00 92.38 225 GLY A N 1
ATOM 1606 C CA . GLY A 1 225 ? 8.841 0.311 16.960 1.00 92.38 225 GLY A CA 1
ATOM 1607 C C . GLY A 1 225 ? 9.409 1.740 16.931 1.00 92.38 225 GLY A C 1
ATOM 1608 O O . GLY A 1 225 ? 8.737 2.676 16.495 1.00 92.38 225 GLY A O 1
ATOM 1609 N N . PRO A 1 226 ? 10.613 1.934 17.505 1.00 82.00 226 PRO A N 1
ATOM 1610 C CA . PRO A 1 226 ? 11.283 3.233 17.598 1.00 82.00 226 PRO A CA 1
ATOM 1611 C C . PRO A 1 226 ? 11.909 3.720 16.286 1.00 82.00 226 PRO A C 1
ATOM 1613 O O . PRO A 1 226 ? 12.332 2.874 15.466 1.00 82.00 226 PRO A O 1
#